Protein AF-A0A968I5J7-F1 (afdb_monomer)

Secondary structure (DSSP, 8-state):
-EEEEETT--HHHHHHHHHHTS-HHHHHHHHHSEEEEEEPPSS-SHHHHHHHHHHT--HHHH---SSEEEETTTTEEEETTTTEETTT-SB-S--GGG--S--SHHHHHHTT-EEEEEEEGGGTT-HHHHHHTTTSEEEEESSGGGHHHHHHHHHHS-SSEEEEEEE-HHHHHHHHH-TTSHHHHHHHHHHHHHHHHHHTTS----------------PPPP-----S----EEEEE--SSPPEEETTEEEE---TTTHHHHHHHHHTTEEEEEHHHHHHTTTT-SSPP-HHHHHHH-SEEEEE-TTEEEEE-TTSSPPPPPPSS---S--HHHHEEEEEE---

Foldseek 3Di:
DEAEAEPPFFPVLVVVLVVVVLFPLVVVLQVFWDKDKAFAAALLECQQRVCCVFQVDFCLALLRHAQWWDAPVVNAIAGDLQRAGPVVRHHDPDDVVSLRGQTCQVVCVVVVEAEEEEEAPVSPPRPVVCRSQPNYHYFHDDFLQCVLVSPPVQLPDDDHYYYYYYHHVLVVQCQAANSPDVSSSVRVSSNSVSVNVNVVPPPQDDDDDDPPDDDDDDDDDDDDPDDQQQQPAEDEDQDPGDWGHFQQKTADADDPVCLVVVQVVLVVFADKDFLVVCQVVCSSHDHRYDPSSSVRRHTMIHGGPDNYTYFYCNVVDDGDDGGSGDGRHDDPRSTIHMDIGHDD

Radius of gyration: 20.93 Å; Cα contacts (8 Å, |Δi|>4): 642; chains: 1; bounding box: 60×48×56 Å

Nearest PDB structures (foldseek):
  3t02-assembly1_A  TM=6.822E-01  e=5.053E-13  Sinorhizobium meliloti 1021
  3t01-assembly1_A  TM=6.851E-01  e=6.475E-13  Sinorhizobium meliloti 1021
  1ei6-assembly1_D  TM=6.828E-01  e=9.305E-12  Pseudomonas fluorescens
  1ei6-assembly2_B  TM=6.629E-01  e=8.746E-12  Pseudomonas fluorescens
  1ei6-assembly2_C  TM=6.616E-01  e=7.262E-12  Pseudomonas fluorescens

Sequence (344 aa):
MVLFIVDGLGQWQLEKHIADGDVPNLKALMEGAHHQVITSVFPSTTMAAVTAMHTATPPAKSGWLGYTLWLPEVGATVEMIGQINQTTHKPLEDRGFLASVPGMYTRLEKLGVQVSSVQPSGYRGSWLNDWYWQGAVQYGYITANILPSATARPLELDGRKLVVLYWADYDSVCHRHGPSSSAASDEISALDHALGRFMARAPEGRQDGSRGNGRSRTDRPESGRGGVSRARRVVALEVAERPGGDRVCRTLRVAPDAVDAVEEHVRRYGDVMRSSEAWEAGLFGGAPGQVLFRERVGDLIVMPRDGRQLCWTFTGKQPSRPHLGSHGALSHEEMRVPLLAARL

pLDDT: mean 84.85, std 17.81, range [24.08, 97.94]

Structure (mmCIF, N/CA/C/O backbone):
data_AF-A0A968I5J7-F1
#
_entry.id   AF-A0A968I5J7-F1
#
loop_
_atom_site.group_PDB
_atom_site.id
_atom_site.type_symbol
_atom_site.label_atom_id
_atom_site.label_alt_id
_atom_site.label_comp_id
_atom_site.label_asym_id
_atom_site.label_entity_id
_atom_site.label_seq_id
_atom_site.pdbx_PDB_ins_code
_atom_site.Cartn_x
_atom_site.Cartn_y
_atom_site.Cartn_z
_atom_site.occupancy
_atom_site.B_iso_or_equiv
_atom_site.auth_seq_id
_atom_site.auth_comp_id
_atom_site.auth_asym_id
_atom_site.auth_atom_id
_atom_site.pdbx_PDB_model_num
ATOM 1 N N . MET A 1 1 ? -15.046 10.347 13.870 1.00 89.44 1 MET A N 1
ATOM 2 C CA . MET A 1 1 ? -14.940 9.093 13.090 1.00 89.44 1 MET A CA 1
ATOM 3 C C . MET A 1 1 ? -13.593 8.461 13.380 1.00 89.44 1 MET A C 1
ATOM 5 O O . MET A 1 1 ? -12.631 9.209 13.518 1.00 89.44 1 MET A O 1
ATOM 9 N N . VAL A 1 2 ? -13.529 7.133 13.484 1.00 92.00 2 VAL A N 1
ATOM 10 C CA . VAL A 1 2 ? -12.266 6.385 13.552 1.00 92.00 2 VAL A CA 1
ATOM 11 C C . VAL A 1 2 ? -12.140 5.570 12.272 1.00 92.00 2 VAL A C 1
ATOM 13 O O . VAL A 1 2 ? -13.063 4.836 11.935 1.00 92.00 2 VAL A O 1
ATOM 16 N N . LEU A 1 3 ? -11.034 5.734 11.553 1.00 94.44 3 LEU A N 1
ATOM 17 C CA . LEU A 1 3 ? -10.657 4.898 10.420 1.00 94.44 3 LEU A CA 1
ATOM 18 C C . LEU A 1 3 ? -9.530 3.980 10.884 1.00 94.44 3 LEU A C 1
ATOM 20 O O . LEU A 1 3 ? -8.453 4.469 11.212 1.00 94.44 3 LEU A O 1
ATOM 24 N N . PHE A 1 4 ? -9.783 2.677 10.931 1.00 94.19 4 PHE A N 1
ATOM 25 C CA . PHE A 1 4 ? -8.790 1.683 11.323 1.00 94.19 4 PHE A CA 1
ATOM 26 C C . PHE A 1 4 ? -8.323 0.922 10.081 1.00 94.19 4 PHE A C 1
ATOM 28 O O . PHE A 1 4 ? -9.109 0.239 9.432 1.00 94.19 4 PHE A O 1
ATOM 35 N N . ILE A 1 5 ? -7.046 1.076 9.750 1.00 95.56 5 ILE A N 1
ATOM 36 C CA . ILE A 1 5 ? -6.358 0.417 8.649 1.00 95.56 5 ILE A CA 1
ATOM 37 C C . ILE A 1 5 ? -5.477 -0.688 9.234 1.00 95.56 5 ILE A C 1
ATOM 39 O O . ILE A 1 5 ? -4.652 -0.418 10.106 1.00 95.56 5 ILE A O 1
ATOM 43 N N . VAL A 1 6 ? -5.636 -1.913 8.740 1.00 96.56 6 VAL A N 1
ATOM 44 C CA . VAL A 1 6 ? -4.746 -3.042 9.039 1.00 96.56 6 VAL A CA 1
ATOM 45 C C . VAL A 1 6 ? -3.998 -3.373 7.759 1.00 96.56 6 VAL A C 1
ATOM 47 O O . VAL A 1 6 ? -4.612 -3.812 6.787 1.00 96.56 6 VAL A O 1
ATOM 50 N N . ASP A 1 7 ? -2.697 -3.101 7.733 1.00 95.31 7 ASP A N 1
ATOM 51 C CA . ASP A 1 7 ? -1.898 -3.325 6.534 1.00 95.31 7 ASP A CA 1
ATOM 52 C C . ASP A 1 7 ? -1.774 -4.822 6.232 1.00 95.31 7 ASP A C 1
ATOM 54 O O . ASP A 1 7 ? -1.666 -5.645 7.145 1.00 95.31 7 ASP A O 1
ATOM 58 N N . GLY A 1 8 ? -1.822 -5.173 4.948 1.00 92.50 8 GLY A N 1
ATOM 59 C CA . GLY A 1 8 ? -1.719 -6.552 4.467 1.00 92.50 8 GLY A CA 1
ATOM 60 C C . GLY A 1 8 ? -2.898 -7.475 4.814 1.00 92.50 8 GLY A C 1
ATOM 61 O O . GLY A 1 8 ? -2.798 -8.680 4.572 1.00 92.50 8 GLY A O 1
ATOM 62 N N . LEU A 1 9 ? -4.007 -6.964 5.376 1.00 95.38 9 LEU A N 1
ATOM 63 C CA . LEU A 1 9 ? -5.201 -7.763 5.692 1.00 95.38 9 LEU A CA 1
ATOM 64 C C . LEU A 1 9 ? -6.204 -7.783 4.526 1.00 95.38 9 LEU A C 1
ATOM 66 O O . LEU A 1 9 ? -7.040 -6.893 4.384 1.00 95.38 9 LEU A O 1
ATOM 70 N N . GLY A 1 10 ? -6.147 -8.833 3.710 1.00 94.81 10 GLY A N 1
ATOM 71 C CA . GLY A 1 10 ? -7.109 -9.116 2.645 1.00 94.81 10 GLY A CA 1
ATOM 72 C C . GLY A 1 10 ? -8.368 -9.850 3.120 1.00 94.81 10 GLY A C 1
ATOM 73 O O . GLY A 1 10 ? -8.440 -10.396 4.224 1.00 94.81 10 GLY A O 1
ATOM 74 N N . GLN A 1 11 ? -9.377 -9.908 2.245 1.00 95.31 11 GLN A N 1
ATOM 75 C CA . GLN A 1 11 ? -10.690 -10.492 2.549 1.00 95.31 11 GLN A CA 1
ATOM 76 C C . GLN A 1 11 ? -10.580 -11.970 2.931 1.00 95.31 11 GLN A C 1
ATOM 78 O O . GLN A 1 11 ? -11.172 -12.415 3.911 1.00 95.31 11 GLN A O 1
ATOM 83 N N . TRP A 1 12 ? -9.794 -12.728 2.167 1.00 93.12 12 TRP A N 1
ATOM 84 C CA . TRP A 1 12 ? -9.591 -14.152 2.416 1.00 93.12 12 TRP A CA 1
ATOM 85 C C . TRP A 1 12 ? -8.888 -14.413 3.761 1.00 93.12 12 TRP A C 1
ATOM 87 O O . TRP A 1 12 ? -9.256 -15.349 4.471 1.00 93.12 12 TRP A O 1
ATOM 97 N N . GLN A 1 13 ? -7.909 -13.578 4.140 1.00 94.62 13 GLN A N 1
ATOM 98 C CA . GLN A 1 13 ? -7.238 -13.679 5.444 1.00 94.62 13 GLN A CA 1
ATOM 99 C C . GLN A 1 13 ? -8.236 -13.455 6.579 1.00 94.62 13 GLN A C 1
ATOM 101 O O . GLN A 1 13 ? -8.269 -14.241 7.524 1.00 94.62 13 GLN A O 1
ATOM 106 N N . LEU A 1 14 ? -9.082 -12.428 6.464 1.00 94.94 14 LEU A N 1
ATOM 107 C CA . LEU A 1 14 ? -10.115 -12.149 7.456 1.00 94.94 14 LEU A CA 1
ATOM 108 C C . LEU A 1 14 ? -11.090 -13.326 7.608 1.00 94.94 14 LEU A C 1
ATOM 110 O O . LEU A 1 14 ? -11.336 -13.780 8.723 1.00 94.94 14 LEU A O 1
ATOM 114 N N . GLU A 1 15 ? -11.613 -13.857 6.501 1.00 94.81 15 GLU A N 1
ATOM 115 C CA . GLU A 1 15 ? -12.523 -15.012 6.518 1.00 94.81 15 GLU A CA 1
ATOM 116 C C . GLU A 1 15 ? -11.886 -16.239 7.175 1.00 94.81 15 GLU A C 1
ATOM 118 O O . GLU A 1 15 ? -12.530 -16.921 7.977 1.00 94.81 15 GLU A O 1
ATOM 123 N N . LYS A 1 16 ? -10.606 -16.494 6.880 1.00 94.88 16 LYS A N 1
ATOM 124 C CA . LYS A 1 16 ? -9.834 -17.562 7.513 1.00 94.88 16 LYS A CA 1
ATOM 125 C C . LYS A 1 16 ? -9.713 -17.351 9.025 1.00 94.88 16 LYS A C 1
ATOM 127 O O . LYS A 1 16 ? -10.044 -18.261 9.777 1.00 94.88 16 LYS A O 1
ATOM 132 N N . HIS A 1 17 ? -9.289 -16.172 9.471 1.00 97.12 17 HIS A N 1
ATOM 133 C CA . HIS A 1 17 ? -9.122 -15.878 10.898 1.00 97.12 17 HIS A CA 1
ATOM 134 C C . HIS A 1 17 ? -10.450 -15.947 11.669 1.00 97.12 17 HIS A C 1
ATOM 136 O O . HIS A 1 17 ? -10.485 -16.407 12.809 1.00 97.12 17 HIS A O 1
ATOM 142 N N . ILE A 1 18 ? -11.569 -15.566 11.043 1.00 96.31 18 ILE A N 1
ATOM 143 C CA . ILE A 1 18 ? -12.910 -15.745 11.622 1.00 96.31 18 ILE A CA 1
ATOM 144 C C . ILE A 1 18 ? -13.251 -17.230 11.774 1.00 96.31 18 ILE A C 1
ATOM 146 O O . ILE A 1 18 ? -13.803 -17.626 12.802 1.00 96.31 18 ILE A O 1
ATOM 150 N N . ALA A 1 19 ? -12.958 -18.044 10.756 1.00 96.62 19 ALA A N 1
ATOM 151 C CA . ALA A 1 19 ? -13.235 -19.478 10.774 1.00 96.62 19 ALA A CA 1
ATOM 152 C C . ALA A 1 19 ? -12.392 -20.223 11.820 1.00 96.62 19 ALA A C 1
ATOM 154 O O . ALA A 1 19 ? -12.904 -21.132 12.472 1.00 96.62 19 ALA A O 1
ATOM 155 N N . ASP A 1 20 ? -11.139 -19.808 12.003 1.00 97.12 20 ASP A N 1
ATOM 156 C CA . ASP A 1 20 ? -10.215 -20.396 12.977 1.00 97.12 20 ASP A CA 1
ATOM 157 C C . ASP A 1 20 ? -10.475 -19.914 14.417 1.00 97.12 20 ASP A C 1
ATOM 159 O O . ASP A 1 20 ? -10.023 -20.543 15.371 1.00 97.12 20 ASP A O 1
ATOM 163 N N . GLY A 1 21 ? -11.252 -18.839 14.588 1.00 97.19 21 GLY A N 1
ATOM 164 C CA . GLY A 1 21 ? -11.579 -18.272 15.898 1.00 97.19 21 GLY A CA 1
ATOM 165 C C . GLY A 1 21 ? -10.535 -17.295 16.446 1.00 97.19 21 GLY A C 1
ATOM 166 O O . GLY A 1 21 ? -10.614 -16.944 17.620 1.00 97.19 21 GLY A O 1
ATOM 167 N N . ASP A 1 22 ? -9.609 -16.823 15.606 1.00 97.94 22 ASP A N 1
ATOM 168 C CA . ASP A 1 22 ? -8.529 -15.895 15.980 1.00 97.94 22 ASP A CA 1
ATOM 169 C C . ASP A 1 22 ? -9.059 -14.489 16.334 1.00 97.94 22 ASP A C 1
ATOM 171 O O . ASP A 1 22 ? -8.440 -13.752 17.099 1.00 97.94 22 ASP A O 1
ATOM 175 N N . VAL A 1 23 ? -10.213 -14.093 15.774 1.00 97.50 23 VAL A N 1
ATOM 176 C CA . VAL A 1 23 ? -10.727 -12.708 15.842 1.00 97.50 23 VAL A CA 1
ATOM 177 C C . VAL A 1 23 ? -12.171 -12.594 16.371 1.00 97.50 23 VAL A C 1
ATOM 179 O O . VAL A 1 23 ? -13.077 -12.142 15.659 1.00 97.50 23 VAL A O 1
ATOM 182 N N . PRO A 1 24 ? -12.458 -13.033 17.613 1.00 96.94 24 PRO A N 1
ATOM 183 C CA . PRO A 1 24 ? -13.815 -13.021 18.161 1.00 96.94 24 PRO A CA 1
ATOM 184 C C . PRO A 1 24 ? -14.423 -11.614 18.285 1.00 96.94 24 PRO A C 1
ATOM 186 O O . PRO A 1 24 ? -15.628 -11.468 18.068 1.00 96.94 24 PRO A O 1
ATOM 189 N N . ASN A 1 25 ? -13.635 -10.578 18.600 1.00 94.69 25 ASN A N 1
ATOM 190 C CA . ASN A 1 25 ? -14.157 -9.214 18.743 1.00 94.69 25 ASN A CA 1
ATOM 191 C C . ASN A 1 25 ? -14.526 -8.611 17.382 1.00 94.69 25 ASN A C 1
ATOM 193 O O . ASN A 1 25 ? -15.573 -7.980 17.246 1.00 94.69 25 ASN A O 1
ATOM 197 N N . LEU A 1 26 ? -13.703 -8.840 16.360 1.00 93.19 26 LEU A N 1
ATOM 198 C CA . LEU A 1 26 ? -13.961 -8.410 14.992 1.00 93.19 26 LEU A CA 1
ATOM 199 C C . LEU A 1 26 ? -15.160 -9.152 14.399 1.00 93.19 26 LEU A C 1
ATOM 201 O O . LEU A 1 26 ? -16.007 -8.530 13.763 1.00 93.19 26 LEU A O 1
ATOM 205 N N . LYS A 1 27 ? -15.285 -10.458 14.668 1.00 94.56 27 LYS A N 1
ATOM 206 C CA . LYS A 1 27 ? -16.472 -11.236 14.295 1.00 94.56 27 LYS A CA 1
ATOM 207 C C . LYS A 1 27 ? -17.741 -10.639 14.909 1.00 94.56 27 LYS A C 1
ATOM 209 O O . LYS A 1 27 ? -18.705 -10.415 14.185 1.00 94.56 27 LYS A O 1
ATOM 214 N N . ALA A 1 28 ? -17.730 -10.343 16.210 1.00 91.56 28 ALA A N 1
ATOM 215 C CA . ALA A 1 28 ? -18.868 -9.717 16.883 1.00 91.56 28 ALA A CA 1
ATOM 216 C C . ALA A 1 28 ? -19.188 -8.329 16.298 1.00 91.56 28 ALA A C 1
ATOM 218 O O . ALA A 1 28 ? -20.351 -8.006 16.067 1.00 91.56 28 ALA A O 1
ATOM 219 N N . LEU A 1 29 ? -18.162 -7.528 15.986 1.00 88.19 29 LEU A N 1
ATOM 220 C CA . LEU A 1 29 ? -18.331 -6.234 15.322 1.00 88.19 29 LEU A CA 1
ATOM 221 C C . LEU A 1 29 ? -19.029 -6.389 13.962 1.00 88.19 29 LEU A C 1
ATOM 223 O O . LEU A 1 29 ? -19.943 -5.628 13.650 1.00 88.19 29 LEU A O 1
ATOM 227 N N . MET A 1 30 ? -18.633 -7.388 13.168 1.00 88.69 30 MET A N 1
ATOM 228 C CA . MET A 1 30 ? -19.198 -7.653 11.842 1.00 88.69 30 MET A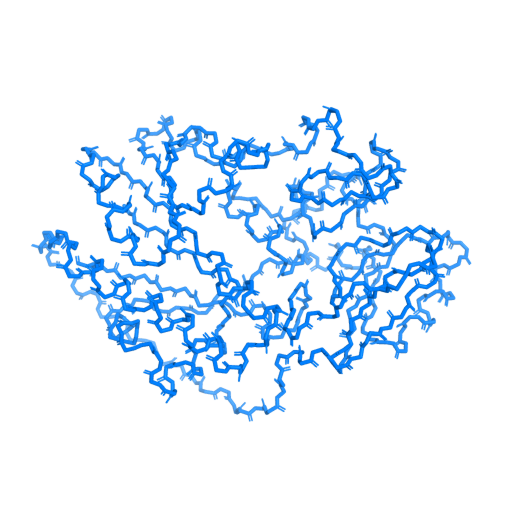 CA 1
ATOM 229 C C . MET A 1 30 ? -20.687 -8.014 11.859 1.00 88.69 30 MET A C 1
ATOM 231 O O . MET A 1 30 ? -21.376 -7.704 10.891 1.00 88.69 30 MET A O 1
ATOM 235 N N . GLU A 1 31 ? -21.206 -8.621 12.929 1.00 87.81 31 GLU A N 1
ATOM 236 C CA . GLU A 1 31 ? -22.629 -8.990 13.030 1.00 87.81 31 GLU A CA 1
ATOM 237 C C . GLU A 1 31 ? -23.561 -7.763 13.036 1.00 87.81 31 GLU A C 1
ATOM 239 O O . GLU A 1 31 ? -24.711 -7.855 12.601 1.00 87.81 31 GLU A O 1
ATOM 244 N N . GLY A 1 32 ? -23.061 -6.607 13.489 1.00 81.88 32 GLY A N 1
ATOM 245 C CA . GLY A 1 32 ? -23.775 -5.325 13.491 1.00 81.88 32 GLY A CA 1
ATOM 246 C C . GLY A 1 32 ? -23.227 -4.280 12.514 1.00 81.88 32 GLY A C 1
ATOM 247 O O . GLY A 1 32 ? -23.780 -3.181 12.431 1.00 81.88 32 GLY A O 1
ATOM 248 N N . ALA A 1 33 ? -22.144 -4.585 11.794 1.00 87.81 33 ALA A N 1
ATOM 249 C CA . ALA A 1 33 ? -21.489 -3.651 10.887 1.00 87.81 33 ALA A CA 1
ATOM 250 C C . ALA A 1 33 ? -22.052 -3.736 9.465 1.00 87.81 33 ALA A C 1
ATOM 252 O O . ALA A 1 33 ? -22.501 -4.778 8.988 1.00 87.81 33 ALA A O 1
ATOM 253 N N . HIS A 1 34 ? -21.929 -2.636 8.733 1.00 91.12 34 HIS A N 1
ATOM 254 C CA . HIS A 1 34 ? -21.965 -2.683 7.284 1.00 91.12 34 HIS A CA 1
ATOM 255 C C . HIS A 1 34 ? -20.632 -3.247 6.775 1.00 91.12 34 HIS A C 1
ATOM 257 O O . HIS A 1 34 ? -19.577 -2.639 6.976 1.00 91.12 34 HIS A O 1
ATOM 263 N N . HIS A 1 35 ? -20.693 -4.406 6.123 1.00 91.31 35 HIS A N 1
ATOM 264 C CA . HIS A 1 35 ? -19.544 -5.112 5.565 1.00 91.31 35 HIS A CA 1
ATOM 265 C C . HIS A 1 35 ? -19.614 -5.119 4.038 1.00 91.31 35 HIS A C 1
ATOM 267 O O . HIS A 1 35 ? -20.614 -5.534 3.450 1.00 91.31 35 HIS A O 1
ATOM 273 N N . GLN A 1 36 ? -18.535 -4.678 3.398 1.00 94.25 36 GLN A N 1
ATOM 274 C CA . GLN A 1 36 ? -18.333 -4.780 1.958 1.00 94.25 36 GLN A CA 1
ATOM 275 C C . GLN A 1 36 ? -16.924 -5.272 1.658 1.00 94.25 36 GLN A C 1
ATOM 277 O O . GLN A 1 36 ? -15.993 -5.008 2.411 1.00 94.25 36 GLN A O 1
ATOM 282 N N . VAL A 1 37 ? -16.769 -5.941 0.520 1.00 95.94 37 VAL A N 1
ATOM 283 C CA . VAL A 1 37 ? -15.450 -6.243 -0.032 1.00 95.94 37 VAL A CA 1
ATOM 284 C C . VAL A 1 37 ? -15.157 -5.214 -1.108 1.00 95.94 37 VAL A C 1
ATOM 286 O O . VAL A 1 37 ? -15.913 -5.104 -2.073 1.00 95.94 37 VAL A O 1
ATOM 289 N N . ILE A 1 38 ? -14.084 -4.454 -0.922 1.00 95.50 38 ILE A N 1
ATOM 290 C CA . ILE A 1 38 ? -13.628 -3.441 -1.871 1.00 95.50 38 ILE A CA 1
ATOM 291 C C . ILE A 1 38 ? -12.418 -3.947 -2.651 1.00 95.50 38 ILE A C 1
ATOM 293 O O . ILE A 1 38 ? -11.752 -4.906 -2.255 1.00 95.50 38 ILE A O 1
ATOM 297 N N . THR A 1 39 ? -12.141 -3.280 -3.765 1.00 95.56 39 THR A N 1
ATOM 298 C CA . THR A 1 39 ? -10.970 -3.548 -4.596 1.00 95.56 39 THR A CA 1
ATOM 299 C C . THR A 1 39 ? -9.872 -2.544 -4.258 1.00 95.56 39 THR A C 1
ATOM 301 O O . THR A 1 39 ? -10.135 -1.341 -4.217 1.00 95.56 39 THR A O 1
ATOM 304 N N . SER A 1 40 ? -8.654 -3.026 -4.013 1.00 95.88 40 SER A N 1
ATOM 305 C CA . SER A 1 40 ? -7.471 -2.177 -3.850 1.00 95.88 40 SER A CA 1
ATOM 306 C C . SER A 1 40 ? -7.154 -1.415 -5.143 1.00 95.88 40 SER A C 1
ATOM 308 O O . SER A 1 40 ? -7.712 -1.675 -6.210 1.00 95.88 40 SER A O 1
ATOM 310 N N . VAL A 1 41 ? -6.233 -0.464 -5.062 1.00 95.44 41 VAL A N 1
ATOM 311 C CA . VAL A 1 41 ? -5.646 0.148 -6.257 1.00 95.44 41 VAL A CA 1
ATOM 312 C C . VAL A 1 41 ? -4.635 -0.806 -6.897 1.00 95.44 41 VAL A C 1
ATOM 314 O O . VAL A 1 41 ? -4.166 -1.742 -6.250 1.00 95.44 41 VAL A O 1
ATOM 317 N N . PHE A 1 42 ? -4.266 -0.557 -8.154 1.00 94.69 42 PHE A N 1
ATOM 318 C CA . PHE A 1 42 ? -3.128 -1.225 -8.780 1.00 94.69 42 PHE A CA 1
ATOM 319 C C . PHE A 1 42 ? -1.949 -0.251 -8.971 1.00 94.69 42 PHE A C 1
ATOM 321 O O . PHE A 1 42 ? -2.162 0.866 -9.457 1.00 94.69 42 PHE A O 1
ATOM 328 N N . PRO A 1 43 ? -0.705 -0.662 -8.654 1.00 94.31 43 PRO A N 1
ATOM 329 C CA . PRO A 1 43 ? -0.325 -1.929 -8.011 1.00 94.31 43 PRO A CA 1
ATOM 330 C C . PRO A 1 43 ? -0.870 -2.051 -6.582 1.00 94.31 43 PRO A C 1
ATOM 332 O O . PRO A 1 43 ? -1.000 -1.042 -5.895 1.00 94.31 43 PRO A O 1
ATOM 335 N N . SER A 1 44 ? -1.184 -3.265 -6.120 1.00 94.50 44 SER A N 1
ATOM 336 C CA . SER A 1 44 ? -1.775 -3.515 -4.788 1.00 94.50 44 SER A CA 1
ATOM 337 C C . SER A 1 44 ? -0.733 -3.459 -3.666 1.00 94.50 44 SER A C 1
ATOM 339 O O . SER A 1 44 ? -0.727 -4.261 -2.738 1.00 94.50 44 SER A O 1
ATOM 341 N N . THR A 1 45 ? 0.208 -2.528 -3.774 1.00 93.12 45 THR A N 1
ATOM 342 C CA . THR A 1 45 ? 1.353 -2.367 -2.876 1.00 93.12 45 THR A CA 1
ATOM 343 C C . THR A 1 45 ? 0.984 -1.420 -1.742 1.00 93.12 45 THR A C 1
ATOM 345 O O . THR A 1 45 ? 0.150 -0.527 -1.926 1.00 93.12 45 THR A O 1
ATOM 348 N N . THR A 1 46 ? 1.641 -1.548 -0.585 1.00 92.06 46 THR A N 1
ATOM 349 C CA . THR A 1 46 ? 1.441 -0.616 0.537 1.00 92.06 46 THR A CA 1
ATOM 350 C C . THR A 1 46 ? 1.666 0.819 0.080 1.00 92.06 46 THR A C 1
ATOM 352 O O . THR A 1 46 ? 0.847 1.689 0.351 1.00 92.06 46 THR A O 1
ATOM 355 N N . MET A 1 47 ? 2.723 1.069 -0.700 1.00 93.69 47 MET A N 1
ATOM 356 C CA . MET A 1 47 ? 3.041 2.415 -1.177 1.00 93.69 47 MET A CA 1
ATOM 357 C C . MET A 1 47 ? 1.919 3.027 -2.013 1.00 93.69 47 MET A C 1
ATOM 359 O O . MET A 1 47 ? 1.516 4.158 -1.739 1.00 93.69 47 MET A O 1
ATOM 363 N N . ALA A 1 48 ? 1.386 2.290 -2.988 1.00 94.50 48 ALA A N 1
ATOM 364 C CA . ALA A 1 48 ? 0.322 2.793 -3.849 1.00 94.50 48 ALA A CA 1
ATOM 365 C C . ALA A 1 48 ? -1.005 2.954 -3.091 1.00 94.50 48 ALA A C 1
ATOM 367 O O . ALA A 1 48 ? -1.623 4.020 -3.155 1.00 94.50 48 ALA A O 1
ATOM 368 N N . ALA A 1 49 ? -1.425 1.937 -2.333 1.00 95.44 49 ALA A N 1
ATOM 369 C CA . ALA A 1 49 ? -2.690 1.954 -1.602 1.00 95.44 49 ALA A CA 1
ATOM 370 C C . ALA A 1 49 ? -2.699 2.985 -0.465 1.00 95.44 49 ALA A C 1
ATOM 372 O O . ALA A 1 49 ? -3.632 3.782 -0.365 1.00 95.44 49 ALA A O 1
ATOM 373 N N . VAL A 1 50 ? -1.648 3.035 0.359 1.00 94.31 50 VAL A N 1
ATOM 374 C CA . VAL A 1 50 ? -1.549 3.981 1.481 1.00 94.31 50 VAL A CA 1
ATOM 375 C C . VAL A 1 50 ? -1.397 5.417 0.977 1.00 94.31 50 VAL A C 1
ATOM 377 O O . VAL A 1 50 ? -2.081 6.307 1.483 1.00 94.31 50 VAL A O 1
ATOM 380 N N . THR A 1 51 ? -0.626 5.658 -0.094 1.00 95.31 51 THR A N 1
ATOM 381 C CA . THR A 1 51 ? -0.606 6.989 -0.732 1.00 95.31 51 THR A CA 1
ATOM 382 C C . THR A 1 51 ? -1.994 7.375 -1.242 1.00 95.31 51 THR A C 1
ATOM 384 O O . THR A 1 51 ? -2.443 8.498 -0.998 1.00 95.31 51 THR A O 1
ATOM 387 N N . ALA A 1 52 ? -2.704 6.470 -1.924 1.00 94.81 52 ALA A N 1
ATOM 388 C CA . ALA A 1 52 ? -4.051 6.749 -2.418 1.00 94.81 52 ALA A CA 1
ATOM 389 C C . ALA A 1 52 ? -5.019 7.082 -1.270 1.00 94.81 52 ALA A C 1
ATOM 391 O O . ALA A 1 52 ? -5.804 8.027 -1.382 1.00 94.81 52 ALA A O 1
ATOM 392 N N . MET A 1 53 ? -4.900 6.386 -0.135 1.00 93.75 53 MET A N 1
ATOM 393 C CA . MET A 1 53 ? -5.673 6.662 1.077 1.00 93.75 53 MET A CA 1
ATOM 394 C C . MET A 1 53 ? -5.336 8.001 1.735 1.00 93.75 53 MET A C 1
ATOM 396 O O . MET A 1 53 ? -6.248 8.634 2.253 1.00 93.75 53 MET A O 1
ATOM 400 N N . HIS A 1 54 ? -4.081 8.460 1.724 1.00 94.88 54 HIS A N 1
ATOM 401 C CA . HIS A 1 54 ? -3.695 9.755 2.313 1.00 94.88 54 HIS A CA 1
ATOM 402 C C . HIS A 1 54 ? -3.953 10.953 1.390 1.00 94.88 54 HIS A C 1
ATOM 404 O O . HIS A 1 54 ? -4.087 12.087 1.856 1.00 94.88 54 HIS A O 1
ATOM 410 N N . THR A 1 55 ? -4.066 10.724 0.082 1.00 93.44 55 THR A N 1
ATOM 411 C CA . THR A 1 55 ? -4.178 11.791 -0.931 1.00 93.44 55 THR A CA 1
ATOM 412 C C . THR A 1 55 ? -5.534 11.823 -1.645 1.00 93.44 55 THR A C 1
ATOM 414 O O . THR A 1 55 ? -5.797 12.750 -2.414 1.00 93.44 55 THR A O 1
ATOM 417 N N . ALA A 1 56 ? -6.404 10.828 -1.416 1.00 93.06 56 ALA A N 1
ATOM 418 C CA . ALA A 1 56 ? -7.657 10.607 -2.157 1.00 93.06 56 ALA A CA 1
ATOM 419 C C . ALA A 1 56 ? -7.452 10.678 -3.679 1.00 93.06 56 ALA A C 1
ATOM 421 O O . ALA A 1 56 ? -8.265 11.239 -4.417 1.00 93.06 56 ALA A O 1
ATOM 422 N N . THR A 1 57 ? -6.318 10.161 -4.144 1.00 92.06 57 THR A N 1
ATOM 423 C CA . THR A 1 57 ? -5.868 10.296 -5.525 1.00 92.06 57 THR A CA 1
ATOM 424 C C . THR A 1 57 ? -5.372 8.942 -6.029 1.00 92.06 57 THR A C 1
ATOM 426 O O . THR A 1 57 ? -4.639 8.271 -5.305 1.00 92.06 57 THR A O 1
ATOM 429 N N . PRO A 1 58 ? -5.752 8.510 -7.246 1.00 92.62 58 PRO A N 1
ATOM 430 C CA . PRO A 1 58 ? -5.310 7.222 -7.765 1.00 92.62 58 PRO A CA 1
ATOM 431 C C . PRO A 1 58 ? -3.796 7.195 -8.050 1.00 92.62 58 PRO A C 1
ATOM 433 O O . PRO A 1 58 ? -3.206 8.255 -8.309 1.00 92.62 58 PRO A O 1
ATOM 436 N N . PRO A 1 59 ? -3.176 5.997 -8.076 1.00 92.69 59 PRO A N 1
ATOM 437 C CA . PRO A 1 59 ? -1.750 5.824 -8.361 1.00 92.69 59 PRO A CA 1
ATOM 438 C C . PRO A 1 59 ? -1.277 6.522 -9.639 1.00 92.69 59 PRO A C 1
ATOM 440 O O . PRO A 1 59 ? -0.199 7.115 -9.647 1.00 92.69 59 PRO A O 1
ATOM 443 N N . ALA A 1 60 ? -2.108 6.557 -10.688 1.00 90.00 60 ALA A N 1
ATOM 444 C CA . ALA A 1 60 ? -1.802 7.270 -11.928 1.00 90.00 60 ALA A CA 1
ATOM 445 C C . ALA A 1 60 ? -1.421 8.739 -11.729 1.00 90.00 60 ALA A C 1
ATOM 447 O O . ALA A 1 60 ? -0.637 9.284 -12.500 1.00 90.00 60 ALA A O 1
ATOM 448 N N . LYS A 1 61 ? -2.025 9.397 -10.735 1.00 89.12 61 LYS A N 1
ATOM 449 C CA . LYS A 1 61 ? -1.873 10.831 -10.494 1.00 89.12 61 LYS A CA 1
ATOM 450 C C . LYS A 1 61 ? -0.889 11.128 -9.366 1.00 89.12 61 LYS A C 1
ATOM 452 O O . LYS A 1 61 ? -0.229 12.159 -9.429 1.00 89.12 61 LYS A O 1
ATOM 457 N N . SER A 1 62 ? -0.768 10.258 -8.361 1.00 90.25 62 SER A N 1
ATOM 458 C CA . SER A 1 62 ? 0.259 10.414 -7.322 1.00 90.25 62 SER A CA 1
ATOM 459 C C . SER A 1 62 ? 1.653 10.023 -7.828 1.00 90.25 62 SER A C 1
ATOM 461 O O . SER A 1 62 ? 2.651 10.614 -7.419 1.00 90.25 62 SER A O 1
ATOM 463 N N . GLY A 1 63 ? 1.743 9.039 -8.727 1.00 90.44 63 GLY A N 1
ATOM 464 C CA . GLY A 1 63 ? 3.015 8.498 -9.206 1.00 90.44 63 GLY A CA 1
ATOM 465 C C . GLY A 1 63 ? 3.742 7.615 -8.191 1.00 90.44 63 GLY A C 1
ATOM 466 O O . GLY A 1 63 ? 4.914 7.299 -8.402 1.00 90.44 63 GLY A O 1
ATOM 467 N N . TRP A 1 64 ? 3.070 7.228 -7.103 1.00 92.06 64 TRP A N 1
ATOM 468 C CA . TRP A 1 64 ? 3.559 6.275 -6.107 1.00 92.06 64 TRP A CA 1
ATOM 469 C C . TRP A 1 64 ? 2.997 4.896 -6.436 1.00 92.06 64 TRP A C 1
ATOM 471 O O . TRP A 1 64 ? 1.828 4.621 -6.184 1.00 92.06 64 TRP A O 1
ATOM 481 N N . LEU A 1 65 ? 3.821 4.055 -7.063 1.00 92.00 65 LEU A N 1
ATOM 482 C CA . LEU A 1 65 ? 3.364 2.812 -7.692 1.00 92.00 65 LEU A CA 1
ATOM 483 C C . LEU A 1 65 ? 3.908 1.539 -7.024 1.00 92.00 65 LEU A C 1
ATOM 485 O O . LEU A 1 65 ? 3.390 0.459 -7.277 1.00 92.00 65 LEU A O 1
ATOM 489 N N . GLY A 1 66 ? 4.927 1.621 -6.167 1.00 92.44 66 GLY A N 1
ATOM 490 C CA . GLY A 1 66 ? 5.518 0.430 -5.553 1.00 92.44 66 GLY A CA 1
ATOM 491 C C . GLY A 1 66 ? 6.635 0.736 -4.568 1.00 92.44 66 GLY A C 1
ATOM 492 O O . GLY A 1 66 ? 7.021 1.894 -4.398 1.00 92.44 66 GLY A O 1
ATOM 493 N N . TYR A 1 67 ? 7.147 -0.316 -3.927 1.00 93.00 67 TYR A N 1
ATOM 494 C CA . TYR A 1 67 ? 8.222 -0.214 -2.937 1.00 93.00 67 TYR A CA 1
ATOM 495 C C . TYR A 1 67 ? 9.514 0.372 -3.514 1.00 93.00 67 TYR A C 1
ATOM 497 O O . TYR A 1 67 ? 10.126 1.242 -2.896 1.00 93.00 67 TYR A O 1
ATOM 505 N N . THR A 1 68 ? 9.923 -0.064 -4.708 1.00 94.56 68 THR A N 1
ATOM 506 C CA . THR A 1 68 ? 10.992 0.596 -5.464 1.00 94.56 68 THR A CA 1
ATOM 507 C C . THR A 1 68 ? 10.438 1.229 -6.726 1.00 94.56 68 THR A C 1
ATOM 509 O O . THR A 1 68 ? 9.619 0.630 -7.410 1.00 94.56 68 THR A O 1
ATOM 512 N N . LEU A 1 69 ? 10.896 2.421 -7.090 1.00 94.00 69 LEU A N 1
ATOM 513 C CA . LEU A 1 69 ? 10.520 3.073 -8.342 1.00 94.00 69 LEU A CA 1
ATOM 514 C C . LEU A 1 69 ? 11.742 3.688 -8.973 1.00 94.00 69 LEU A C 1
ATOM 516 O O . LEU A 1 69 ? 12.585 4.248 -8.282 1.00 94.00 69 LEU A O 1
ATOM 520 N N . TRP A 1 70 ? 11.825 3.621 -10.290 1.00 93.56 70 TRP A N 1
ATOM 521 C CA . TRP A 1 70 ? 12.770 4.479 -10.974 1.00 93.56 70 TRP A CA 1
ATOM 522 C C . TRP A 1 70 ? 12.205 5.878 -11.102 1.00 93.56 70 TRP A C 1
ATOM 524 O O . TRP A 1 70 ? 11.062 6.066 -11.522 1.00 93.56 70 TRP A O 1
ATOM 534 N N . LEU A 1 71 ? 13.047 6.838 -10.745 1.00 93.44 71 LEU A N 1
ATOM 535 C CA . LEU A 1 71 ? 12.744 8.254 -10.770 1.00 93.44 71 LEU A CA 1
ATOM 536 C C . LEU A 1 71 ? 13.650 8.907 -11.819 1.00 93.44 71 LEU A C 1
ATOM 538 O O . LEU A 1 71 ? 14.860 8.997 -11.582 1.00 93.44 71 LEU A O 1
ATOM 542 N N . PRO A 1 72 ? 13.108 9.338 -12.976 1.00 90.75 72 PRO A N 1
ATOM 543 C CA . PRO A 1 72 ? 13.876 10.052 -13.998 1.00 90.75 72 PRO A CA 1
ATOM 544 C C . PRO A 1 72 ? 14.615 11.276 -13.445 1.00 90.75 72 PRO A C 1
ATOM 546 O O . PRO A 1 72 ? 15.734 11.554 -13.857 1.00 90.75 72 PRO A O 1
ATOM 549 N N . GLU A 1 73 ? 14.033 11.947 -12.450 1.00 91.81 73 GLU A N 1
ATOM 550 C CA . GLU A 1 73 ? 14.601 13.111 -11.763 1.00 91.81 73 GLU A CA 1
ATOM 551 C C . GLU A 1 73 ? 15.905 12.787 -11.021 1.00 91.81 73 GLU A C 1
ATOM 553 O O . GLU A 1 73 ? 16.743 13.659 -10.814 1.00 91.81 73 GLU A O 1
ATOM 558 N N . VAL A 1 74 ? 16.074 11.526 -10.618 1.00 94.00 74 VAL A N 1
ATOM 559 C CA . VAL A 1 74 ? 17.258 11.025 -9.907 1.00 94.00 74 VAL A CA 1
ATOM 560 C C . VAL A 1 74 ? 18.187 10.257 -10.851 1.00 94.00 74 VAL A C 1
ATOM 562 O O . VAL A 1 74 ? 19.372 10.107 -10.558 1.00 94.00 74 VAL A O 1
ATOM 565 N N . GLY A 1 75 ? 17.660 9.735 -11.963 1.00 92.50 75 GLY A N 1
ATOM 566 C CA . GLY A 1 75 ? 18.380 8.814 -12.841 1.00 92.50 75 GLY A CA 1
ATOM 567 C C . GLY A 1 75 ? 18.712 7.486 -12.153 1.00 92.50 75 GLY A C 1
ATOM 568 O O . GLY A 1 75 ? 19.762 6.903 -12.413 1.00 92.50 75 GLY A O 1
ATOM 569 N N . ALA A 1 76 ? 17.868 7.042 -11.214 1.00 92.69 76 ALA A N 1
ATOM 570 C CA . ALA A 1 76 ? 18.074 5.799 -10.478 1.00 92.69 76 ALA A CA 1
ATOM 571 C C . ALA A 1 76 ? 16.760 5.204 -9.960 1.00 92.69 76 ALA A C 1
ATOM 573 O O . ALA A 1 76 ? 15.758 5.897 -9.758 1.00 92.69 76 ALA A O 1
ATOM 574 N N . THR A 1 77 ? 16.805 3.909 -9.649 1.00 93.81 77 THR A N 1
ATOM 575 C CA . THR A 1 77 ? 15.787 3.258 -8.823 1.00 93.81 77 THR A CA 1
ATOM 576 C C . THR A 1 77 ? 15.943 3.691 -7.367 1.00 93.81 77 THR A C 1
ATOM 578 O O . THR A 1 77 ? 17.046 3.746 -6.824 1.00 93.81 77 THR A O 1
ATOM 581 N N . VAL A 1 78 ? 14.832 4.010 -6.719 1.00 95.06 78 VAL A N 1
ATOM 582 C CA . VAL A 1 78 ? 14.747 4.531 -5.356 1.00 95.06 78 VAL A CA 1
ATOM 583 C C . VAL A 1 78 ? 13.787 3.656 -4.564 1.00 95.06 78 VAL A C 1
ATOM 585 O O . VAL A 1 78 ? 12.747 3.246 -5.067 1.00 95.06 78 VAL A O 1
ATOM 588 N N . GLU A 1 79 ? 14.161 3.330 -3.334 1.00 94.88 79 GLU A N 1
ATOM 589 C CA . GLU A 1 79 ? 13.278 2.705 -2.352 1.00 94.88 79 GLU A CA 1
ATOM 590 C C . GLU A 1 79 ? 12.424 3.791 -1.706 1.00 94.88 79 GLU A C 1
ATOM 592 O O . GLU A 1 79 ? 12.949 4.787 -1.214 1.00 94.88 79 GLU A O 1
ATOM 597 N N . MET A 1 80 ? 11.110 3.632 -1.776 1.00 95.00 80 MET A N 1
ATOM 598 C CA . MET A 1 80 ? 10.172 4.737 -1.635 1.00 95.00 80 MET A CA 1
ATOM 599 C C . MET A 1 80 ? 9.776 5.041 -0.187 1.00 95.00 80 MET A C 1
ATOM 601 O O . MET A 1 80 ? 9.330 6.157 0.058 1.00 95.00 80 MET A O 1
ATOM 605 N N . ILE A 1 81 ? 9.963 4.137 0.781 1.00 92.12 81 ILE A N 1
ATOM 606 C CA . ILE A 1 81 ? 9.662 4.380 2.205 1.00 92.12 81 ILE A CA 1
ATOM 607 C C . ILE A 1 81 ? 10.724 5.289 2.826 1.00 92.12 81 ILE A C 1
ATOM 609 O O . ILE A 1 81 ? 10.390 6.306 3.437 1.00 92.12 81 ILE A O 1
ATOM 613 N N . GLY A 1 82 ? 12.003 4.948 2.651 1.00 92.50 82 GLY A N 1
ATOM 614 C CA . GLY A 1 82 ? 13.140 5.728 3.144 1.00 92.50 82 GLY A CA 1
ATOM 615 C C . GLY A 1 82 ? 13.683 6.751 2.145 1.00 92.50 82 GLY A C 1
ATOM 616 O O . GLY A 1 82 ? 14.604 7.496 2.483 1.00 92.50 82 GLY A O 1
ATOM 617 N N . GLN A 1 83 ? 13.144 6.778 0.919 1.00 95.12 83 GLN A N 1
ATOM 618 C CA . GLN A 1 83 ? 13.667 7.548 -0.217 1.00 95.12 83 GLN A CA 1
ATOM 619 C C . GLN A 1 83 ? 15.163 7.265 -0.431 1.00 95.12 83 GLN A C 1
ATOM 621 O O . GLN A 1 83 ? 15.970 8.181 -0.576 1.00 95.12 83 GLN A O 1
ATOM 626 N N . ILE A 1 84 ? 15.552 5.987 -0.397 1.00 95.25 84 ILE A N 1
ATOM 627 C CA . ILE A 1 84 ? 16.952 5.565 -0.517 1.00 95.25 84 ILE A CA 1
ATOM 628 C C . ILE A 1 84 ? 17.281 5.274 -1.977 1.00 95.25 84 ILE A C 1
ATOM 630 O O . ILE A 1 84 ? 16.746 4.330 -2.568 1.00 95.25 84 ILE A O 1
ATOM 634 N N . ASN A 1 85 ? 18.219 6.032 -2.545 1.00 94.62 85 ASN A N 1
ATOM 635 C CA . ASN A 1 85 ? 18.767 5.750 -3.866 1.00 94.62 85 ASN A CA 1
ATOM 636 C C . ASN A 1 85 ? 19.433 4.367 -3.856 1.00 94.62 85 ASN A C 1
ATOM 638 O O . ASN A 1 85 ? 20.327 4.081 -3.058 1.00 94.62 85 ASN A O 1
ATOM 642 N N . GLN A 1 86 ? 18.974 3.486 -4.739 1.00 90.56 86 GLN A N 1
ATOM 643 C CA . GLN A 1 86 ? 19.364 2.082 -4.742 1.00 90.56 86 GLN A CA 1
ATOM 644 C C . GLN A 1 86 ? 20.736 1.812 -5.365 1.00 90.56 86 GLN A C 1
ATOM 646 O O . GLN A 1 86 ? 21.208 0.678 -5.258 1.00 90.56 86 GLN A O 1
ATOM 651 N N . THR A 1 87 ? 21.352 2.829 -5.967 1.00 89.12 87 THR A N 1
ATOM 652 C CA . THR A 1 87 ? 22.718 2.815 -6.498 1.00 89.12 87 THR A CA 1
ATOM 653 C C . THR A 1 87 ? 23.704 3.356 -5.464 1.00 89.12 87 THR A C 1
ATOM 655 O O . THR A 1 87 ? 24.720 2.725 -5.191 1.00 89.12 87 THR A O 1
ATOM 658 N N . THR A 1 88 ? 23.405 4.503 -4.845 1.00 91.88 88 THR A N 1
ATOM 659 C CA . THR A 1 88 ? 24.318 5.155 -3.883 1.00 91.88 88 THR A CA 1
ATOM 660 C C . THR A 1 88 ? 24.119 4.699 -2.438 1.00 91.88 88 THR A C 1
ATOM 662 O O . THR A 1 88 ? 24.979 4.950 -1.596 1.00 91.88 88 THR A O 1
ATOM 665 N N . HIS A 1 89 ? 22.992 4.043 -2.142 1.00 91.06 89 HIS A N 1
ATOM 666 C CA . HIS A 1 89 ? 22.559 3.635 -0.802 1.00 91.06 89 HIS A CA 1
ATOM 667 C C . HIS A 1 89 ? 22.414 4.794 0.197 1.00 91.06 89 HIS A C 1
ATOM 669 O O . HIS A 1 89 ? 22.539 4.597 1.405 1.00 91.06 89 HIS A O 1
ATOM 675 N N . LYS A 1 90 ? 22.132 6.002 -0.300 1.00 94.25 90 LYS A N 1
ATOM 676 C CA . LYS A 1 90 ? 21.902 7.200 0.515 1.00 94.25 90 LYS A CA 1
ATOM 677 C C . LYS A 1 90 ? 20.469 7.713 0.347 1.00 94.25 90 LYS A C 1
ATOM 679 O O . LYS A 1 90 ? 19.897 7.535 -0.733 1.00 94.25 90 LYS A O 1
ATOM 684 N N . PRO A 1 91 ? 19.891 8.359 1.376 1.00 94.56 91 PRO A N 1
ATOM 685 C CA . PRO A 1 91 ? 18.650 9.103 1.215 1.00 94.56 91 PRO A CA 1
ATOM 686 C C . PRO A 1 91 ? 18.792 10.188 0.146 1.00 94.56 91 PRO A C 1
ATOM 688 O O . PRO A 1 91 ? 19.863 10.780 0.013 1.00 94.56 91 PRO A O 1
ATOM 691 N N . LEU A 1 92 ? 17.713 10.474 -0.580 1.00 96.19 92 LEU A N 1
ATOM 692 C CA . LEU A 1 92 ? 17.671 11.614 -1.495 1.00 96.19 92 LEU A CA 1
ATOM 693 C C . LEU A 1 92 ? 17.843 12.936 -0.729 1.00 96.19 92 LEU A C 1
ATOM 695 O O . LEU A 1 92 ? 17.305 13.099 0.376 1.00 96.19 92 LEU A O 1
ATOM 699 N N . GLU A 1 93 ? 18.577 13.868 -1.340 1.00 92.25 93 GLU A N 1
ATOM 700 C CA . GLU A 1 93 ? 18.782 15.227 -0.826 1.00 92.25 93 GLU A CA 1
ATOM 701 C C . GLU A 1 93 ? 17.529 16.084 -1.039 1.00 92.25 93 GLU A C 1
ATOM 703 O O . GLU A 1 93 ? 16.964 16.589 -0.071 1.00 92.25 93 GLU A O 1
ATOM 708 N N . ASP A 1 94 ? 17.045 16.167 -2.282 1.00 93.25 94 ASP A N 1
ATOM 709 C CA . ASP A 1 94 ? 15.745 16.752 -2.610 1.00 93.25 94 ASP A CA 1
ATOM 710 C C . ASP A 1 94 ? 14.676 15.660 -2.738 1.00 93.25 94 ASP A C 1
ATOM 712 O O . ASP A 1 94 ? 14.866 14.632 -3.389 1.00 93.25 94 ASP A O 1
ATOM 716 N N . ARG A 1 95 ? 13.539 15.891 -2.084 1.00 93.19 95 ARG A N 1
ATOM 717 C CA . ARG A 1 95 ? 12.371 15.000 -2.053 1.00 93.19 95 ARG A CA 1
ATOM 718 C C . ARG A 1 95 ? 11.085 15.735 -2.411 1.00 93.19 95 ARG A C 1
ATOM 720 O O . ARG A 1 95 ? 10.037 15.104 -2.491 1.00 93.19 95 ARG A O 1
ATOM 727 N N . GLY A 1 96 ? 11.131 17.053 -2.629 1.00 92.06 96 GLY A N 1
ATOM 728 C CA . GLY A 1 96 ? 9.936 17.872 -2.839 1.00 92.06 96 GLY A CA 1
ATOM 729 C C . GLY A 1 96 ? 9.105 17.400 -4.032 1.00 92.06 96 GLY A C 1
ATOM 730 O O . GLY A 1 96 ? 7.880 17.350 -3.952 1.00 92.06 96 GLY A O 1
ATOM 731 N N . PHE A 1 97 ? 9.771 16.942 -5.095 1.00 91.19 97 PHE A N 1
ATOM 732 C CA . PHE A 1 97 ? 9.126 16.419 -6.303 1.00 91.19 97 PHE A CA 1
ATOM 733 C C . PHE A 1 97 ? 8.308 15.130 -6.076 1.00 91.19 97 PHE A C 1
ATOM 735 O O . PHE A 1 97 ? 7.453 14.785 -6.895 1.00 91.19 97 PHE A O 1
ATOM 742 N N . LEU A 1 98 ? 8.544 14.408 -4.973 1.00 92.19 98 LEU A N 1
ATOM 743 C CA . LEU A 1 98 ? 7.769 13.220 -4.608 1.00 92.19 98 LEU A CA 1
ATOM 744 C C . LEU A 1 98 ? 6.393 13.575 -4.028 1.00 92.19 98 LEU A C 1
ATOM 746 O O . LEU A 1 98 ? 5.453 12.792 -4.171 1.00 92.19 98 LEU A O 1
ATOM 750 N N . ALA A 1 99 ? 6.243 14.766 -3.443 1.00 91.06 99 ALA A N 1
ATOM 751 C CA . ALA A 1 99 ? 4.969 15.307 -2.968 1.00 91.06 99 ALA A CA 1
ATOM 752 C C . ALA A 1 99 ? 4.158 15.928 -4.126 1.00 91.06 99 ALA A C 1
ATOM 754 O O . ALA A 1 99 ? 3.687 17.061 -4.053 1.00 91.06 99 ALA A O 1
ATOM 755 N N . SER A 1 100 ? 4.007 15.175 -5.220 1.00 85.75 100 SER A N 1
ATOM 756 C CA . SER A 1 100 ? 3.363 15.601 -6.475 1.00 85.75 100 SER A CA 1
ATOM 757 C C . SER A 1 100 ? 1.872 15.935 -6.327 1.00 85.75 100 SER A C 1
ATOM 759 O O . SER A 1 100 ? 1.287 16.613 -7.175 1.00 85.75 100 SER A O 1
ATOM 761 N N . VAL A 1 101 ? 1.247 15.450 -5.252 1.00 89.31 101 VAL A N 1
ATOM 762 C CA . VAL A 1 101 ? -0.160 15.659 -4.917 1.00 89.31 101 VAL A CA 1
ATOM 763 C C . VAL A 1 101 ? -0.292 16.069 -3.447 1.00 89.31 101 VAL A C 1
ATOM 765 O O . VAL A 1 101 ? 0.475 15.599 -2.601 1.00 89.31 101 VAL A O 1
ATOM 768 N N . PRO A 1 102 ? -1.255 16.944 -3.110 1.00 88.12 102 PRO A N 1
ATOM 769 C CA . PRO A 1 102 ? -1.460 17.361 -1.730 1.00 88.12 102 PRO A CA 1
ATOM 770 C C . PRO A 1 102 ? -2.044 16.221 -0.886 1.00 88.12 102 PRO A C 1
ATOM 772 O O . PRO A 1 102 ? -2.914 15.477 -1.344 1.00 88.12 102 PRO A O 1
ATOM 775 N N . GLY A 1 103 ? -1.618 16.133 0.376 1.00 90.12 103 GLY A N 1
ATOM 776 C CA . GLY A 1 103 ? -2.295 15.310 1.378 1.00 90.12 103 GLY A CA 1
ATOM 777 C C . GLY A 1 103 ? -3.712 15.827 1.651 1.00 90.12 103 GLY A C 1
ATOM 778 O O . GLY A 1 103 ? -3.983 17.030 1.587 1.00 90.12 103 GLY A O 1
ATOM 779 N N . MET A 1 104 ? -4.650 14.931 1.959 1.00 93.38 104 MET A N 1
ATOM 780 C CA . MET A 1 104 ? -6.050 15.328 2.147 1.00 93.38 104 MET A CA 1
ATOM 781 C C . MET A 1 104 ? -6.317 16.020 3.489 1.00 93.38 104 MET A C 1
ATOM 783 O O . MET A 1 104 ? -7.329 16.707 3.636 1.00 93.38 104 MET A O 1
ATOM 787 N N . TYR A 1 105 ? -5.445 15.844 4.483 1.00 94.50 105 TYR A N 1
ATOM 788 C CA . TYR A 1 105 ? -5.739 16.261 5.856 1.00 94.50 105 TYR A CA 1
ATOM 789 C C . TYR A 1 105 ? -5.697 17.772 6.043 1.00 94.50 105 TYR A C 1
ATOM 791 O O . TYR A 1 105 ? -6.574 18.307 6.713 1.00 94.50 105 TYR A O 1
ATOM 799 N N . THR A 1 106 ? -4.824 18.488 5.333 1.00 90.31 106 THR A N 1
ATOM 800 C CA . THR A 1 106 ? -4.855 19.960 5.297 1.00 90.31 106 THR A CA 1
ATOM 801 C C . THR A 1 106 ? -6.189 20.491 4.752 1.00 90.31 106 THR A C 1
ATOM 803 O O . THR A 1 106 ? -6.665 21.553 5.151 1.00 90.31 106 THR A O 1
ATOM 806 N N . ARG A 1 107 ? -6.842 19.759 3.835 1.00 91.50 107 ARG A N 1
ATOM 807 C CA . ARG A 1 107 ? -8.187 20.115 3.355 1.00 91.50 107 ARG A CA 1
ATOM 808 C C . ARG A 1 107 ? -9.243 19.883 4.435 1.00 91.50 107 ARG A C 1
ATOM 810 O O . ARG A 1 107 ? -10.145 20.704 4.562 1.00 91.50 107 ARG A O 1
ATOM 817 N N . LEU A 1 108 ? -9.146 18.792 5.194 1.00 93.62 108 LEU A N 1
ATOM 818 C CA . LEU A 1 108 ? -10.060 18.502 6.304 1.00 93.62 108 LEU A CA 1
ATOM 819 C C . LEU A 1 108 ? -9.913 19.515 7.445 1.00 93.62 108 LEU A C 1
ATOM 821 O O . LEU A 1 108 ? -10.919 20.008 7.952 1.00 93.62 108 LEU A O 1
ATOM 825 N N . GLU A 1 109 ? -8.682 19.894 7.775 1.00 92.00 109 GLU A N 1
ATOM 826 C CA . GLU A 1 109 ? -8.373 20.930 8.760 1.00 92.00 109 GLU A CA 1
ATOM 827 C C . GLU A 1 109 ? -9.017 22.271 8.378 1.00 92.00 109 GLU A C 1
ATOM 829 O O . GLU A 1 109 ? -9.732 22.866 9.183 1.00 92.00 109 GLU A O 1
ATOM 834 N N . LYS A 1 110 ? -8.884 22.699 7.113 1.00 92.88 110 LYS A N 1
ATOM 835 C CA . LYS A 1 110 ? -9.553 23.906 6.582 1.00 92.88 110 LYS A CA 1
ATOM 836 C C . LYS A 1 110 ? -11.081 23.846 6.654 1.00 92.88 110 LYS A C 1
ATOM 838 O O . LYS A 1 110 ? -11.734 24.884 6.680 1.00 92.88 110 LYS A O 1
ATOM 843 N N . LEU A 1 111 ? -11.658 22.645 6.686 1.00 95.19 111 LEU A N 1
ATOM 844 C CA 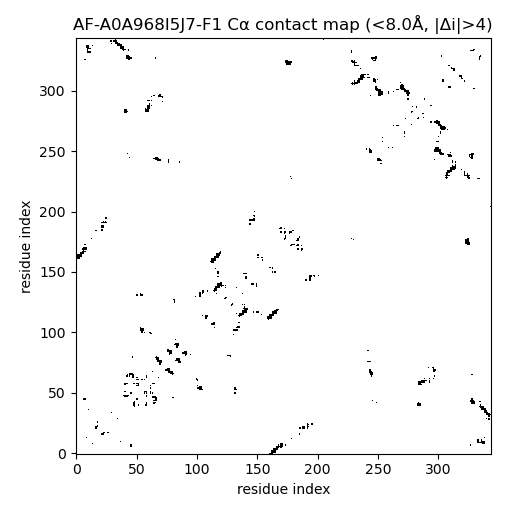. LEU A 1 111 ? -13.090 22.423 6.892 1.00 95.19 111 LEU A CA 1
ATOM 845 C C . LEU A 1 111 ? -13.459 22.318 8.381 1.00 95.19 111 LEU A C 1
ATOM 847 O O . LEU A 1 111 ? -14.598 21.988 8.702 1.00 95.19 111 LEU A O 1
ATOM 851 N N . GLY A 1 112 ? -12.536 22.584 9.306 1.00 94.94 112 GLY A N 1
ATOM 852 C CA . GLY A 1 112 ? -12.770 22.496 10.747 1.00 94.94 112 GLY A CA 1
ATOM 853 C C . GLY A 1 112 ? -12.938 21.059 11.244 1.00 94.94 112 GLY A C 1
ATOM 854 O O . GLY A 1 112 ? -13.728 20.821 12.159 1.00 94.94 112 GLY A O 1
ATOM 855 N N . VAL A 1 113 ? -12.274 20.092 10.603 1.00 96.00 113 VAL A N 1
ATOM 856 C CA . VAL A 1 113 ? -12.164 18.710 11.089 1.00 96.00 113 VAL A CA 1
ATOM 857 C C . VAL A 1 113 ? -10.772 18.514 11.673 1.00 96.00 113 VAL A C 1
ATOM 859 O O . VAL A 1 113 ? -9.779 18.608 10.959 1.00 96.00 113 VAL A O 1
ATOM 862 N N . GLN A 1 114 ? -10.702 18.196 12.962 1.00 96.12 114 GLN A N 1
ATOM 863 C CA . GLN A 1 114 ? -9.444 17.851 13.617 1.00 96.12 114 GLN A CA 1
ATOM 864 C C . GLN A 1 114 ? -9.021 16.443 13.207 1.00 96.12 114 GLN A C 1
ATOM 866 O O . GLN A 1 114 ? -9.771 15.484 13.407 1.00 96.12 114 GLN A O 1
ATOM 871 N N . VAL A 1 115 ? -7.832 16.314 12.622 1.00 96.31 115 VAL A N 1
ATOM 872 C CA . VAL A 1 115 ? -7.290 15.022 12.192 1.00 96.31 115 VAL A CA 1
ATOM 873 C C . VAL A 1 115 ? -6.200 14.578 13.157 1.00 96.31 115 VAL A C 1
ATOM 875 O O . VAL A 1 115 ? -5.305 15.348 13.505 1.00 96.31 115 VAL A O 1
ATOM 878 N N . SER A 1 116 ? -6.262 13.323 13.588 1.00 95.94 116 SER A N 1
ATOM 879 C CA . SER A 1 116 ? -5.224 12.699 14.404 1.00 95.94 116 SER A CA 1
ATOM 880 C C . SER A 1 116 ? -4.801 11.362 13.816 1.00 95.94 116 SER A C 1
ATOM 882 O O . SER A 1 116 ? -5.660 10.564 13.448 1.00 95.94 116 SER A O 1
ATOM 884 N N . SER A 1 117 ? -3.498 11.096 13.759 1.00 95.50 117 SER A N 1
ATOM 885 C CA . SER A 1 117 ? -2.971 9.780 13.389 1.00 95.50 117 SER A CA 1
ATOM 886 C C . SER A 1 117 ? -2.552 8.984 14.618 1.00 95.50 117 SER A C 1
ATOM 888 O O . SER A 1 117 ? -2.055 9.551 15.587 1.00 95.50 117 SER A O 1
ATOM 890 N N . VAL A 1 118 ? -2.750 7.669 14.587 1.00 94.88 118 VAL A N 1
ATOM 891 C CA . VAL A 1 118 ? -2.261 6.711 15.584 1.00 94.88 118 VAL A CA 1
ATOM 892 C C . VAL A 1 118 ? -1.522 5.609 14.831 1.00 94.88 118 VAL A C 1
ATOM 894 O O . VAL A 1 118 ? -2.136 4.803 14.137 1.00 94.88 118 VAL A O 1
ATOM 897 N N . GLN A 1 119 ? -0.197 5.598 14.926 1.00 94.50 119 GLN A N 1
ATOM 898 C CA . GLN A 1 119 ? 0.676 4.788 14.064 1.00 94.50 119 GLN A CA 1
ATOM 899 C C . GLN A 1 119 ? 1.952 4.350 14.803 1.00 94.50 119 GLN A C 1
ATOM 901 O O . GLN A 1 119 ? 2.215 4.869 15.894 1.00 94.50 119 GLN A O 1
ATOM 906 N N . PRO A 1 120 ? 2.776 3.436 14.253 1.00 94.81 120 PRO A N 1
ATOM 907 C CA . PRO A 1 120 ? 4.046 3.065 14.868 1.00 94.81 120 PRO A CA 1
ATOM 908 C C . PRO A 1 120 ? 4.911 4.284 15.201 1.00 94.81 120 PRO A C 1
ATOM 910 O O . PRO A 1 120 ? 5.144 5.163 14.370 1.00 94.81 120 PRO A O 1
ATOM 913 N N . SER A 1 121 ? 5.438 4.332 16.425 1.00 94.19 121 SER A N 1
ATOM 914 C CA . SER A 1 121 ? 6.219 5.484 16.903 1.00 94.19 121 SER A CA 1
ATOM 915 C C . SER A 1 121 ? 7.490 5.710 16.082 1.00 94.19 121 SER A C 1
ATOM 917 O O . SER A 1 121 ? 7.939 6.846 15.967 1.00 94.19 121 SER A O 1
ATOM 919 N N . GLY A 1 122 ? 8.035 4.646 15.481 1.00 92.50 122 GLY A N 1
ATOM 920 C CA . GLY A 1 122 ? 9.218 4.701 14.622 1.00 92.50 122 GLY A CA 1
ATOM 921 C C . GLY A 1 122 ? 9.010 5.390 13.269 1.00 92.50 122 GLY A C 1
ATOM 922 O O . GLY A 1 122 ? 9.995 5.680 12.603 1.00 92.50 122 GLY A O 1
ATOM 923 N N . TYR A 1 123 ? 7.771 5.674 12.849 1.00 92.50 123 TYR A N 1
ATOM 924 C CA . TYR A 1 123 ? 7.514 6.381 11.583 1.00 92.50 123 TYR A CA 1
ATOM 925 C C . TYR A 1 123 ? 7.656 7.898 11.696 1.00 92.50 123 TYR A C 1
ATOM 927 O O . TYR A 1 123 ? 7.868 8.584 10.692 1.00 92.50 123 TYR A O 1
ATOM 935 N N . ARG A 1 124 ? 7.536 8.432 12.916 1.00 90.69 124 ARG A N 1
ATOM 936 C CA . ARG A 1 124 ? 7.571 9.872 13.181 1.00 90.69 124 ARG A CA 1
ATOM 937 C C . ARG A 1 124 ? 8.934 10.459 12.821 1.00 90.69 124 ARG A C 1
ATOM 939 O O . ARG A 1 124 ? 9.966 9.885 13.158 1.00 90.69 124 ARG A O 1
ATOM 946 N N . GLY A 1 125 ? 8.922 11.623 12.173 1.00 88.31 125 GLY A N 1
ATOM 947 C CA . GLY A 1 125 ? 10.132 12.311 11.717 1.00 88.31 125 GLY A CA 1
ATOM 948 C C . GLY A 1 125 ? 10.726 11.752 10.422 1.00 88.31 125 GLY A C 1
ATOM 949 O O . GLY A 1 125 ? 11.766 12.233 9.977 1.00 88.31 125 GLY A O 1
ATOM 950 N N . SER A 1 126 ? 10.093 10.748 9.804 1.00 92.38 126 SER A N 1
ATOM 951 C CA . SER A 1 126 ? 10.406 10.384 8.422 1.00 92.38 126 SER A CA 1
ATOM 952 C C . SER A 1 126 ? 9.704 11.333 7.449 1.00 92.38 126 SER A C 1
ATOM 954 O O . SER A 1 126 ? 8.571 11.757 7.680 1.00 92.38 126 SER A O 1
ATOM 956 N N . TRP A 1 127 ? 10.360 11.632 6.325 1.00 94.75 127 TRP A N 1
ATOM 957 C CA . TRP A 1 127 ? 9.827 12.559 5.322 1.00 94.75 127 TRP A CA 1
ATOM 958 C C . TRP A 1 127 ? 8.468 12.106 4.769 1.00 94.75 127 TRP A C 1
ATOM 960 O O . TRP A 1 127 ? 7.548 12.912 4.664 1.00 94.75 127 TRP A O 1
ATOM 970 N N . LEU A 1 128 ? 8.323 10.808 4.469 1.00 93.62 128 LEU A N 1
ATOM 971 C CA . LEU A 1 128 ? 7.077 10.227 3.955 1.00 93.62 128 LEU A CA 1
ATOM 972 C C . LEU A 1 128 ? 5.913 10.449 4.923 1.00 93.62 128 LEU A C 1
ATOM 974 O O . LEU A 1 128 ? 4.833 10.886 4.533 1.00 93.62 128 LEU A O 1
ATOM 978 N N . ASN A 1 129 ? 6.163 10.173 6.199 1.00 93.06 129 ASN A N 1
ATOM 979 C CA . ASN A 1 129 ? 5.182 10.339 7.252 1.00 93.06 129 ASN A CA 1
ATOM 980 C C . ASN A 1 129 ? 4.789 11.811 7.444 1.00 93.06 129 ASN A C 1
ATOM 982 O O . ASN A 1 129 ? 3.608 12.124 7.587 1.00 93.06 129 ASN A O 1
ATOM 986 N N . ASP A 1 130 ? 5.764 12.718 7.421 1.00 92.81 130 ASP A N 1
ATOM 987 C CA . ASP A 1 130 ? 5.508 14.149 7.574 1.00 92.81 130 ASP A CA 1
ATOM 988 C C . ASP A 1 130 ? 4.732 14.719 6.383 1.00 92.81 130 ASP A C 1
ATOM 990 O O . ASP A 1 130 ? 3.866 15.570 6.579 1.00 92.81 130 ASP A O 1
ATOM 994 N N . TRP A 1 131 ? 4.974 14.216 5.167 1.00 93.88 131 TRP A N 1
ATOM 995 C CA . TRP A 1 131 ? 4.172 14.545 3.986 1.00 93.88 131 TRP A CA 1
ATOM 996 C C . TRP A 1 131 ? 2.734 14.019 4.092 1.00 93.88 131 TRP A C 1
ATOM 998 O O . TRP A 1 131 ? 1.795 14.784 3.864 1.00 93.88 131 TRP A O 1
ATOM 1008 N N . TYR A 1 132 ? 2.531 12.754 4.477 1.00 94.25 132 TYR A N 1
ATOM 1009 C CA . TYR A 1 132 ? 1.183 12.196 4.626 1.00 94.25 132 TYR A CA 1
ATOM 1010 C C . TYR A 1 132 ? 0.346 12.953 5.653 1.00 94.25 132 TYR A C 1
ATOM 1012 O O . TYR A 1 132 ? -0.824 13.221 5.394 1.00 94.25 132 TYR A O 1
ATOM 1020 N N . TRP A 1 133 ? 0.929 13.319 6.795 1.00 94.62 133 TRP A N 1
ATOM 1021 C CA . TRP A 1 133 ? 0.202 13.868 7.942 1.00 94.62 133 TRP A CA 1
ATOM 1022 C C . TRP A 1 133 ? 0.235 15.397 8.049 1.00 94.62 133 TRP A C 1
ATOM 1024 O O . TRP A 1 133 ? 0.007 15.943 9.130 1.00 94.62 133 TRP A O 1
ATOM 1034 N N . GLN A 1 134 ? 0.476 16.111 6.947 1.00 92.94 134 GLN 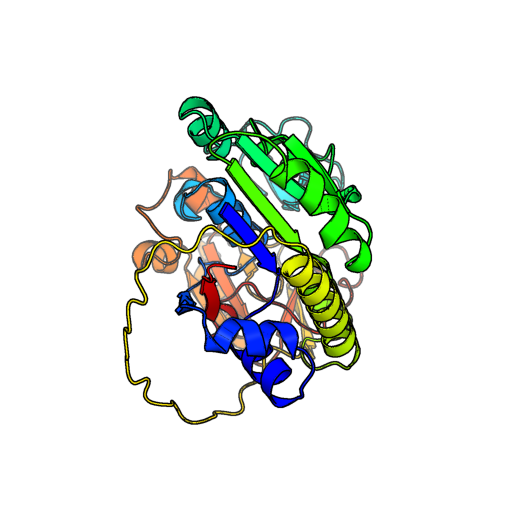A N 1
ATOM 1035 C CA . GLN A 1 134 ? 0.386 17.575 6.927 1.00 92.94 134 GLN A CA 1
ATOM 1036 C C . GLN A 1 134 ? -1.011 18.053 7.368 1.00 92.94 134 GLN A C 1
ATOM 1038 O O . GLN A 1 134 ? -2.020 17.764 6.719 1.00 92.94 134 GLN A O 1
ATOM 1043 N N . GLY A 1 135 ? -1.073 18.816 8.465 1.00 89.94 135 GLY A N 1
ATOM 1044 C CA . GLY A 1 135 ? -2.330 19.286 9.070 1.00 89.94 135 GLY A CA 1
ATOM 1045 C C . GLY A 1 135 ? -2.992 18.288 10.034 1.00 89.94 135 GLY A C 1
ATOM 1046 O O . GLY A 1 135 ? -4.159 18.455 10.378 1.00 89.94 135 GLY A O 1
ATOM 1047 N N . ALA A 1 136 ? -2.283 17.236 10.462 1.00 94.12 136 ALA A N 1
ATOM 1048 C CA . ALA A 1 136 ? -2.760 16.277 11.459 1.00 94.12 136 ALA A CA 1
ATOM 1049 C C . ALA A 1 136 ? -1.848 16.220 12.696 1.00 94.12 136 ALA A C 1
ATOM 1051 O O . ALA A 1 136 ? -0.630 16.380 12.612 1.00 94.12 136 ALA A O 1
ATOM 1052 N N . VAL A 1 137 ? -2.440 15.925 13.856 1.00 94.00 137 VAL A N 1
ATOM 1053 C CA . VAL A 1 137 ? -1.698 15.661 15.098 1.00 94.00 137 VAL A CA 1
ATOM 1054 C C . VAL A 1 137 ? -1.314 14.185 15.153 1.00 94.00 137 VAL A C 1
ATOM 1056 O O . VAL A 1 137 ? -2.171 13.312 15.040 1.00 94.00 137 VAL A O 1
ATOM 1059 N N . GLN A 1 138 ? -0.031 13.887 15.345 1.00 94.06 138 GLN A N 1
ATOM 1060 C CA . GLN A 1 138 ? 0.466 12.513 15.289 1.00 94.06 138 GLN A CA 1
ATOM 1061 C C . GLN A 1 138 ? 0.674 11.903 16.679 1.00 94.06 138 GLN A C 1
ATOM 1063 O O . GLN A 1 138 ? 1.419 12.440 17.503 1.00 94.06 138 GLN A O 1
ATOM 1068 N N . TYR A 1 139 ? 0.089 10.728 16.903 1.00 93.50 139 TYR A N 1
ATOM 1069 C CA . TYR A 1 139 ? 0.256 9.901 18.096 1.00 93.50 139 TYR A CA 1
ATOM 1070 C C . TYR A 1 139 ? 0.954 8.586 17.732 1.00 93.50 139 TYR A C 1
ATOM 1072 O O . TYR A 1 139 ? 0.699 7.980 16.692 1.00 93.50 139 TYR A O 1
ATOM 1080 N N . GLY A 1 140 ? 1.869 8.154 18.599 1.00 92.00 140 GLY A N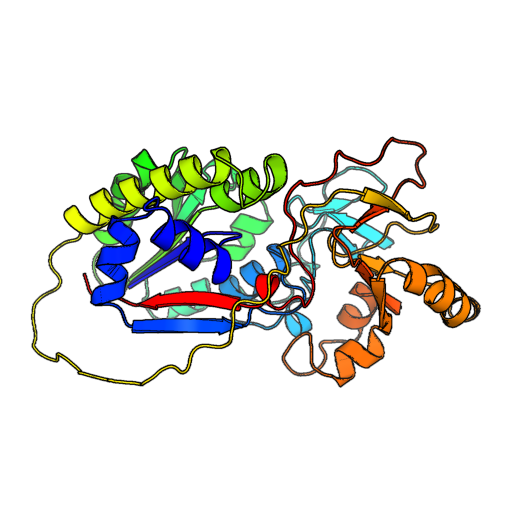 1
ATOM 1081 C CA . GLY A 1 140 ? 2.657 6.942 18.400 1.00 92.00 140 GLY A CA 1
ATOM 1082 C C . GLY A 1 140 ? 2.157 5.775 19.247 1.00 92.00 140 GLY A C 1
ATOM 1083 O O . GLY A 1 140 ? 1.775 5.974 20.401 1.00 92.00 140 GLY A O 1
ATOM 1084 N N . TYR A 1 141 ? 2.238 4.559 18.709 1.00 92.44 141 TYR A N 1
ATOM 1085 C CA . TYR A 1 141 ? 2.190 3.325 19.487 1.00 92.44 141 TYR A CA 1
ATOM 1086 C C . TYR A 1 141 ? 3.470 2.489 19.320 1.00 92.44 141 TYR A C 1
ATOM 1088 O O . TYR A 1 141 ? 4.319 2.775 18.477 1.00 92.44 141 TYR A O 1
ATOM 1096 N N . ILE A 1 142 ? 3.630 1.485 20.178 1.00 91.69 142 ILE A N 1
ATOM 1097 C CA . ILE A 1 142 ? 4.749 0.531 20.211 1.00 91.69 142 ILE A CA 1
ATOM 1098 C C . ILE A 1 142 ? 4.214 -0.909 20.188 1.00 91.69 142 ILE A C 1
ATOM 1100 O O . ILE A 1 142 ? 4.866 -1.789 19.648 1.00 91.69 142 ILE A O 1
ATOM 1104 N N . THR A 1 143 ? 3.028 -1.159 20.757 1.00 91.69 143 THR A N 1
ATOM 1105 C CA . THR A 1 143 ? 2.385 -2.482 20.780 1.00 91.69 143 THR A CA 1
ATOM 1106 C C . THR A 1 143 ? 0.872 -2.360 20.594 1.00 91.69 143 THR A C 1
ATOM 1108 O O . THR A 1 143 ? 0.296 -1.306 20.880 1.00 91.69 143 THR A O 1
ATOM 1111 N N . ALA A 1 144 ? 0.209 -3.454 20.201 1.00 87.81 144 ALA A N 1
ATOM 1112 C CA . ALA A 1 144 ? -1.248 -3.493 20.029 1.00 87.81 144 ALA A CA 1
ATOM 1113 C C . ALA A 1 144 ? -1.956 -3.121 21.334 1.00 87.81 144 ALA A C 1
ATOM 1115 O O . ALA A 1 144 ? -2.955 -2.407 21.364 1.00 87.81 144 ALA A O 1
ATOM 1116 N N . ASN A 1 145 ? -1.369 -3.535 22.457 1.00 88.75 145 ASN A N 1
ATOM 1117 C CA . ASN A 1 145 ? -1.948 -3.339 23.772 1.00 88.75 145 ASN A CA 1
ATOM 1118 C C . ASN A 1 145 ? -2.165 -1.872 24.147 1.00 88.75 145 ASN A C 1
ATOM 1120 O O . ASN A 1 145 ? -3.067 -1.582 24.937 1.00 88.75 145 ASN A O 1
ATOM 1124 N N . ILE A 1 146 ? -1.372 -0.959 23.588 1.00 89.62 146 ILE A N 1
ATOM 1125 C CA . ILE A 1 146 ? -1.503 0.463 23.888 1.00 89.62 146 ILE A CA 1
ATOM 1126 C C . ILE A 1 146 ? -2.450 1.196 22.941 1.00 89.62 146 ILE A C 1
ATOM 1128 O O . ILE A 1 146 ? -2.740 2.361 23.208 1.00 89.62 146 ILE A O 1
ATOM 1132 N N . LEU A 1 147 ? -2.983 0.533 21.904 1.00 85.81 147 LEU A N 1
ATOM 1133 C CA . LEU A 1 147 ? -3.935 1.139 20.971 1.00 85.81 147 LEU A CA 1
ATOM 1134 C C . LEU A 1 147 ? -5.105 1.826 21.688 1.00 85.81 147 LEU A C 1
ATOM 1136 O O . LEU A 1 147 ? -5.290 3.011 21.423 1.00 85.81 147 LEU A O 1
ATOM 1140 N N . PRO A 1 148 ? -5.812 1.204 22.662 1.00 86.88 148 PRO A N 1
ATOM 1141 C CA . PRO A 1 148 ? -6.934 1.865 23.330 1.00 86.88 148 PRO A CA 1
ATOM 1142 C C . PRO A 1 148 ? -6.547 3.191 23.994 1.00 86.88 148 PRO A C 1
ATOM 1144 O O . PRO A 1 148 ? -7.273 4.178 23.899 1.00 86.88 148 PRO A O 1
ATOM 1147 N N . SER A 1 149 ? -5.386 3.229 24.653 1.00 87.50 149 SER A N 1
ATOM 1148 C CA . SER A 1 149 ? -4.892 4.430 25.332 1.00 87.50 149 SER A CA 1
ATOM 1149 C C . SER A 1 149 ? -4.353 5.469 24.342 1.00 87.50 149 SER A C 1
ATOM 1151 O O . SER A 1 149 ? -4.559 6.664 24.540 1.00 87.50 149 SER A O 1
ATOM 1153 N N . ALA A 1 150 ? -3.696 5.029 23.265 1.00 87.38 150 ALA A N 1
ATOM 1154 C CA . ALA A 1 150 ? -3.187 5.902 22.209 1.00 87.38 150 ALA A CA 1
ATOM 1155 C C . ALA A 1 150 ? -4.325 6.587 21.433 1.00 87.38 150 ALA A C 1
ATOM 1157 O O . ALA A 1 150 ? -4.183 7.737 21.024 1.00 87.38 150 ALA A O 1
ATOM 1158 N N . THR A 1 151 ? -5.472 5.916 21.289 1.00 88.25 151 THR A N 1
ATOM 1159 C CA . THR A 1 151 ? -6.674 6.463 20.644 1.00 88.25 151 THR A CA 1
ATOM 1160 C C . THR A 1 151 ? -7.569 7.279 21.575 1.00 88.25 151 THR A C 1
ATOM 1162 O O . THR A 1 151 ? -8.382 8.052 21.081 1.00 88.25 151 THR A O 1
ATOM 1165 N N . ALA A 1 152 ? -7.449 7.140 22.900 1.00 86.19 152 ALA A N 1
ATOM 1166 C CA . ALA A 1 152 ? -8.329 7.833 23.849 1.00 86.19 152 ALA A CA 1
ATOM 1167 C C . ALA A 1 152 ? -8.185 9.361 23.759 1.00 86.19 152 ALA A C 1
ATOM 1169 O O . ALA A 1 152 ? -9.164 10.068 23.539 1.00 86.19 152 ALA A O 1
ATOM 1170 N N . ARG A 1 153 ? -6.945 9.862 23.811 1.00 85.88 153 ARG A N 1
ATOM 1171 C CA . ARG A 1 153 ? -6.649 11.304 23.748 1.00 85.88 153 ARG A CA 1
ATOM 1172 C C . ARG A 1 153 ? -7.237 12.003 22.514 1.00 85.88 153 ARG A C 1
ATOM 1174 O O . ARG A 1 153 ? -7.930 12.999 22.691 1.00 85.88 153 ARG A O 1
ATOM 1181 N N . PRO A 1 154 ? -7.013 11.529 21.271 1.00 89.94 154 PRO A N 1
ATOM 1182 C CA . PRO A 1 154 ? -7.606 12.189 20.110 1.00 89.94 154 PRO A CA 1
ATOM 1183 C C . PRO A 1 154 ? -9.139 12.061 20.056 1.00 89.94 154 PRO A C 1
ATOM 1185 O O . PRO A 1 154 ? -9.798 12.877 19.412 1.00 89.94 154 PRO A O 1
ATOM 1188 N N . LEU A 1 155 ? -9.736 11.075 20.736 1.00 88.94 155 LEU A N 1
ATOM 1189 C CA . LEU A 1 155 ? -11.192 10.946 20.838 1.00 88.94 155 LEU A CA 1
ATOM 1190 C C . LEU A 1 155 ? -11.822 11.926 21.834 1.00 88.94 155 LEU A C 1
ATOM 1192 O O . LEU A 1 155 ? -12.968 12.322 21.615 1.00 88.94 155 LEU A O 1
ATOM 1196 N N . GLU A 1 156 ? -11.089 12.360 22.857 1.00 88.19 156 GLU A N 1
ATOM 1197 C CA . GLU A 1 156 ? -11.539 13.337 23.862 1.00 88.19 156 GLU A CA 1
ATOM 1198 C C . GLU A 1 156 ? -11.626 14.778 23.325 1.00 88.19 156 GLU A C 1
ATOM 1200 O O . GLU A 1 156 ? -12.327 15.597 23.907 1.00 88.19 156 GLU A O 1
ATOM 1205 N N . LEU A 1 157 ? -10.970 15.097 22.201 1.00 87.88 157 LEU A N 1
ATOM 1206 C CA . LEU A 1 157 ? -10.981 16.445 21.606 1.00 87.88 157 LEU A CA 1
ATOM 1207 C C . LEU A 1 157 ? -12.398 16.898 21.224 1.00 87.88 157 LEU A C 1
ATOM 1209 O O . LEU A 1 157 ? -13.118 16.134 20.606 1.00 87.88 157 LEU A O 1
ATOM 1213 N N . ASP A 1 158 ? -12.824 18.130 21.478 1.00 89.06 158 ASP A N 1
ATOM 1214 C CA . ASP A 1 158 ? -14.179 18.567 21.093 1.00 89.06 158 ASP A CA 1
ATOM 1215 C C . ASP A 1 158 ? -14.371 18.752 19.577 1.00 89.06 158 ASP A C 1
ATOM 1217 O O . ASP A 1 158 ? -13.423 18.912 18.820 1.00 89.06 158 ASP A O 1
ATOM 1221 N N . GLY A 1 159 ? -15.620 18.758 19.100 1.00 91.44 159 GLY A N 1
ATOM 1222 C CA . GLY A 1 159 ? -15.950 19.085 17.706 1.00 91.44 159 GLY A CA 1
ATOM 1223 C C . GLY A 1 159 ? -15.761 17.949 16.688 1.00 91.44 159 GLY A C 1
ATOM 1224 O O . GLY A 1 159 ? -15.680 16.762 17.021 1.00 91.44 159 GLY A O 1
ATOM 1225 N N . ARG A 1 160 ? -15.767 18.306 15.394 1.00 94.75 160 ARG A N 1
ATOM 1226 C CA . ARG A 1 160 ? -15.635 17.329 14.300 1.00 94.75 160 ARG A CA 1
ATOM 1227 C C . ARG A 1 160 ? -14.210 16.791 14.255 1.00 94.75 160 ARG A C 1
ATOM 1229 O O . ARG A 1 160 ? -13.263 17.565 14.151 1.00 94.75 160 ARG A O 1
ATOM 1236 N N . LYS A 1 161 ? -14.076 15.464 14.277 1.00 94.62 161 LYS A N 1
ATOM 1237 C CA . LYS A 1 161 ? -12.778 14.788 14.342 1.00 94.62 161 LYS A CA 1
ATOM 1238 C C . LYS A 1 161 ? -12.699 13.537 13.467 1.00 94.62 161 LYS A C 1
ATOM 1240 O O . LYS A 1 161 ? -13.682 12.792 13.334 1.00 94.62 161 LYS A O 1
ATOM 1245 N N . LEU A 1 162 ? -11.508 13.284 12.938 1.00 94.94 162 LEU A N 1
ATOM 1246 C CA . LEU A 1 162 ? -11.106 12.054 12.265 1.00 94.94 162 LEU A CA 1
ATOM 1247 C C . LEU A 1 162 ? -9.851 11.507 12.948 1.00 94.94 162 LEU A C 1
ATOM 1249 O O . LEU A 1 162 ? -8.804 12.144 12.914 1.00 94.94 162 LEU A O 1
ATOM 1253 N N . VAL A 1 163 ? -9.951 10.317 13.533 1.00 94.81 163 VAL A N 1
ATOM 1254 C CA . VAL A 1 163 ? -8.794 9.573 14.043 1.00 94.81 163 VAL A CA 1
ATOM 1255 C C . VAL A 1 163 ? -8.478 8.466 13.050 1.00 94.81 163 VAL A C 1
ATOM 1257 O O . VAL A 1 163 ? -9.354 7.661 12.747 1.00 94.81 163 VAL A O 1
ATOM 1260 N N . VAL A 1 164 ? -7.258 8.425 12.527 1.00 95.50 164 VAL A N 1
ATOM 1261 C CA . VAL A 1 164 ? -6.806 7.372 11.615 1.00 95.50 164 VAL A CA 1
ATOM 1262 C C . VAL A 1 164 ? -5.781 6.510 12.336 1.00 95.50 164 VAL A C 1
ATOM 1264 O O . VAL A 1 164 ? -4.717 6.992 12.714 1.00 95.50 164 VAL A O 1
ATOM 1267 N N . LEU A 1 165 ? -6.114 5.242 12.542 1.00 94.69 165 LEU A N 1
ATOM 1268 C CA . LEU A 1 165 ? -5.255 4.242 13.159 1.00 94.69 165 LEU A CA 1
ATOM 1269 C C . LEU A 1 165 ? -4.686 3.353 12.054 1.00 94.69 165 LEU A C 1
ATOM 1271 O O . LEU A 1 165 ? -5.454 2.780 11.286 1.00 94.69 165 LEU A O 1
ATOM 1275 N N . TYR A 1 166 ? -3.365 3.229 11.977 1.00 94.81 166 TYR A N 1
ATOM 1276 C CA . TYR A 1 166 ? -2.687 2.365 11.013 1.00 94.81 166 TYR A CA 1
ATOM 1277 C C . TYR A 1 166 ? -1.905 1.270 11.738 1.00 94.81 166 TYR A C 1
ATOM 1279 O O . TYR A 1 166 ? -0.991 1.584 12.496 1.00 94.81 166 TYR A O 1
ATOM 1287 N N . TRP A 1 167 ? -2.265 0.005 11.506 1.00 95.12 167 TRP A N 1
ATOM 1288 C CA . TRP A 1 167 ? -1.597 -1.169 12.064 1.00 95.12 167 TRP A CA 1
ATOM 1289 C C . TRP A 1 167 ? -0.705 -1.853 11.032 1.00 95.12 167 TRP A C 1
ATOM 1291 O O . TRP A 1 167 ? -1.203 -2.511 10.122 1.00 95.12 167 TRP A O 1
ATOM 1301 N N . ALA A 1 168 ? 0.609 -1.702 11.191 1.00 92.62 168 ALA A N 1
ATOM 1302 C CA . ALA A 1 168 ? 1.614 -2.196 10.243 1.00 92.62 168 ALA A CA 1
ATOM 1303 C C . ALA A 1 168 ? 2.074 -3.645 10.490 1.00 92.62 168 ALA A C 1
ATOM 1305 O O . ALA A 1 168 ? 2.638 -4.296 9.607 1.00 92.62 168 ALA A O 1
ATOM 1306 N N . ASP A 1 169 ? 1.912 -4.135 11.721 1.00 94.94 169 ASP A N 1
ATOM 1307 C CA . ASP A 1 169 ? 2.658 -5.308 12.183 1.00 94.94 169 ASP A CA 1
ATOM 1308 C C . ASP A 1 169 ? 2.129 -6.611 11.564 1.00 94.94 169 ASP A C 1
ATOM 1310 O O . ASP A 1 169 ? 2.921 -7.518 11.300 1.00 94.94 169 ASP A O 1
ATOM 1314 N N . TYR A 1 170 ? 0.833 -6.679 11.229 1.00 95.56 170 TYR A N 1
ATOM 1315 C CA . TYR A 1 170 ? 0.235 -7.845 10.568 1.00 95.56 170 TYR A CA 1
ATOM 1316 C C . TYR A 1 170 ? 0.888 -8.143 9.211 1.00 95.56 170 TYR A C 1
ATOM 1318 O O . TYR A 1 170 ? 1.320 -9.276 8.981 1.00 95.56 170 TYR A O 1
ATOM 1326 N N . ASP A 1 171 ? 1.051 -7.135 8.348 1.00 93.88 171 ASP A N 1
ATOM 1327 C CA . ASP A 1 171 ? 1.775 -7.288 7.082 1.00 93.88 171 ASP A CA 1
ATOM 1328 C C . ASP A 1 171 ? 3.237 -7.704 7.310 1.00 93.88 171 ASP A C 1
ATOM 1330 O O . ASP A 1 171 ? 3.721 -8.689 6.748 1.00 93.88 171 ASP A O 1
ATOM 1334 N N . SER A 1 172 ? 3.922 -7.039 8.244 1.00 93.31 172 SER A N 1
ATOM 1335 C CA . SER A 1 172 ? 5.315 -7.355 8.592 1.00 93.31 172 SER A CA 1
ATOM 1336 C C . SER A 1 172 ? 5.497 -8.805 9.067 1.00 93.31 172 SER A C 1
ATOM 1338 O O . SER A 1 172 ? 6.517 -9.451 8.789 1.00 93.31 172 SER A O 1
ATOM 1340 N N . VAL A 1 173 ? 4.525 -9.343 9.805 1.00 95.00 173 VAL A N 1
ATOM 1341 C CA . VAL A 1 173 ? 4.495 -10.748 10.228 1.00 95.00 173 VAL A CA 1
ATOM 1342 C C . VAL A 1 173 ? 4.186 -11.662 9.044 1.00 95.00 173 VAL A C 1
ATOM 1344 O O . VAL A 1 173 ? 4.898 -12.652 8.850 1.00 95.00 173 VAL A O 1
ATOM 1347 N N . CYS A 1 174 ? 3.210 -11.316 8.202 1.00 93.56 174 CYS A N 1
ATOM 1348 C CA . CYS A 1 174 ? 2.876 -12.068 6.992 1.00 93.56 174 CYS A CA 1
ATOM 1349 C C . CYS A 1 174 ? 4.063 -12.159 6.022 1.00 93.56 174 CYS A C 1
ATOM 1351 O O . CYS A 1 174 ? 4.345 -13.238 5.496 1.00 93.56 174 CYS A O 1
ATOM 1353 N N . HIS A 1 175 ? 4.828 -11.084 5.843 1.00 89.94 175 HIS A N 1
ATOM 1354 C CA . HIS A 1 175 ? 6.053 -11.092 5.053 1.00 89.94 175 HIS A CA 1
ATOM 1355 C C . HIS A 1 175 ? 7.119 -12.033 5.621 1.00 89.94 175 HIS A C 1
ATOM 1357 O O . HIS A 1 175 ? 7.776 -12.749 4.862 1.00 89.94 175 HIS A O 1
ATOM 1363 N N . ARG A 1 176 ? 7.303 -12.079 6.944 1.00 91.12 176 ARG A N 1
ATOM 1364 C CA . ARG A 1 176 ? 8.361 -12.893 7.569 1.00 91.12 176 ARG A CA 1
ATOM 1365 C C . ARG A 1 176 ? 7.996 -14.361 7.735 1.00 91.12 176 ARG A C 1
ATOM 1367 O O . ARG A 1 176 ? 8.858 -15.216 7.548 1.00 91.12 176 ARG A O 1
ATOM 1374 N N . HIS A 1 177 ? 6.747 -14.650 8.081 1.00 91.44 177 HIS A N 1
ATOM 1375 C CA . HIS A 1 177 ? 6.301 -15.981 8.504 1.00 91.44 177 HIS A CA 1
ATOM 1376 C C . HIS A 1 177 ? 5.260 -16.601 7.563 1.00 91.44 177 HIS A C 1
ATOM 1378 O O . HIS A 1 177 ? 5.066 -17.816 7.567 1.00 91.44 177 HIS A O 1
ATOM 1384 N N . GLY A 1 178 ? 4.645 -15.795 6.698 1.00 91.25 178 GLY A N 1
ATOM 1385 C CA . GLY A 1 178 ? 3.569 -16.197 5.802 1.00 91.25 178 GLY A CA 1
ATOM 1386 C C . GLY A 1 178 ? 2.185 -15.972 6.427 1.00 91.25 178 GLY A C 1
ATOM 1387 O O . GLY A 1 178 ? 2.021 -16.144 7.637 1.00 91.25 178 GLY A O 1
ATOM 1388 N N . PRO A 1 179 ? 1.162 -15.660 5.613 1.00 91.06 179 PRO A N 1
ATOM 1389 C CA . PRO A 1 179 ? -0.174 -15.270 6.084 1.00 91.06 179 PRO A CA 1
ATOM 1390 C C . PRO A 1 179 ? -0.996 -16.424 6.675 1.00 91.06 179 PRO A C 1
ATOM 1392 O O . PRO A 1 179 ? -2.053 -16.209 7.247 1.00 91.06 179 PRO A O 1
ATOM 1395 N N . SER A 1 180 ? -0.541 -17.672 6.525 1.00 90.44 180 SER A N 1
ATOM 1396 C CA . SER A 1 180 ? -1.174 -18.859 7.131 1.00 90.44 180 SER A CA 1
ATOM 1397 C C . SER A 1 180 ? -0.356 -19.449 8.281 1.00 90.44 180 SER A C 1
ATOM 1399 O O . SER A 1 180 ? -0.526 -20.622 8.608 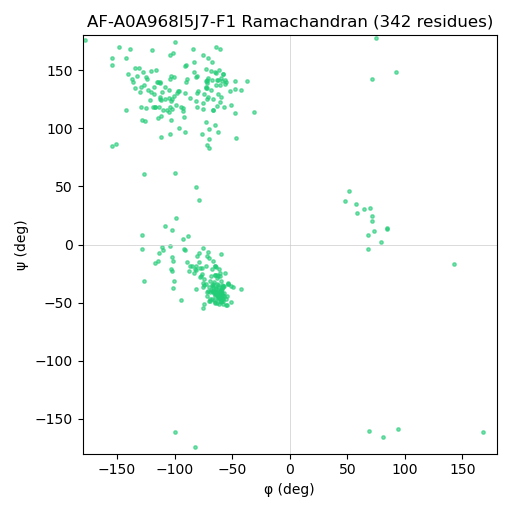1.00 90.44 180 SER A O 1
ATOM 1401 N N . SER A 1 181 ? 0.609 -18.697 8.812 1.00 93.81 181 SER A N 1
ATOM 1402 C CA . SER A 1 181 ? 1.437 -19.138 9.935 1.00 93.81 181 SER A CA 1
ATOM 1403 C C . SER A 1 181 ? 0.740 -18.893 11.270 1.00 93.81 181 SER A C 1
ATOM 1405 O O . SER A 1 181 ? -0.087 -17.992 11.376 1.00 93.81 181 SER A O 1
ATOM 1407 N N . SER A 1 182 ? 1.131 -19.644 12.305 1.00 96.31 182 SER A N 1
ATOM 1408 C CA . SER A 1 182 ? 0.685 -19.363 13.674 1.00 96.31 182 SER A CA 1
ATOM 1409 C C . SER A 1 182 ? 1.081 -17.956 14.119 1.00 96.31 182 SER A C 1
ATOM 1411 O O . SER A 1 182 ? 0.289 -17.295 14.763 1.00 96.31 182 SER A O 1
ATOM 1413 N N . ALA A 1 183 ? 2.242 -17.448 13.683 1.00 96.81 183 ALA A N 1
ATOM 1414 C CA . ALA A 1 183 ? 2.661 -16.078 13.975 1.00 96.81 183 ALA A CA 1
ATOM 1415 C C . ALA A 1 183 ? 1.674 -15.029 13.428 1.00 96.81 183 ALA A C 1
ATOM 1417 O O . ALA A 1 183 ? 1.411 -14.040 14.103 1.00 96.81 183 ALA A O 1
ATOM 1418 N N . ALA A 1 184 ? 1.106 -15.241 12.232 1.00 95.56 184 ALA A N 1
ATOM 1419 C CA . ALA A 1 184 ? 0.074 -14.356 11.684 1.00 95.56 184 ALA A CA 1
ATOM 1420 C C . ALA A 1 184 ? -1.237 -14.434 12.487 1.00 95.56 184 ALA A C 1
ATOM 1422 O O . ALA A 1 184 ? -1.852 -13.400 12.740 1.00 95.56 184 ALA A O 1
ATOM 1423 N N . SER A 1 185 ? -1.633 -15.637 12.923 1.00 97.62 185 SER A N 1
ATOM 1424 C CA . SER A 1 185 ? -2.776 -15.835 13.829 1.00 97.62 185 SER A CA 1
ATOM 1425 C C . SER A 1 185 ? -2.558 -15.182 15.200 1.00 97.62 185 SER A C 1
ATOM 1427 O O . SER A 1 185 ? -3.456 -14.510 15.700 1.00 97.62 185 SER A O 1
ATOM 1429 N N . ASP A 1 186 ? -1.364 -15.299 15.785 1.00 97.81 186 ASP A N 1
ATOM 1430 C CA . ASP A 1 186 ? -1.017 -14.677 17.069 1.00 97.81 186 ASP A CA 1
ATOM 1431 C C . ASP A 1 186 ? -1.074 -13.143 16.971 1.00 97.81 186 ASP A C 1
ATOM 1433 O O . ASP A 1 186 ? -1.632 -12.473 17.842 1.00 97.81 186 ASP A O 1
ATOM 1437 N N . GLU A 1 187 ? -0.542 -12.585 15.880 1.00 97.50 187 GLU A N 1
ATOM 1438 C CA . GLU A 1 187 ? -0.513 -11.143 15.631 1.00 97.50 187 GLU A CA 1
ATOM 1439 C C . GLU A 1 187 ? -1.921 -10.553 15.466 1.00 97.50 187 GLU A C 1
ATOM 1441 O O . GLU A 1 187 ? -2.275 -9.577 16.133 1.00 97.50 187 GLU A O 1
ATOM 1446 N N . ILE A 1 188 ? -2.769 -11.162 14.629 1.00 97.38 188 ILE A N 1
ATOM 1447 C CA . ILE A 1 188 ? -4.142 -10.673 14.444 1.00 97.38 188 ILE A CA 1
ATOM 1448 C C . ILE A 1 188 ? -5.004 -10.898 15.694 1.00 97.38 188 ILE A C 1
ATOM 1450 O O . ILE A 1 188 ? -5.847 -10.056 16.000 1.00 97.38 188 ILE A O 1
ATOM 1454 N N . SER A 1 189 ? -4.756 -11.960 16.469 1.00 97.94 189 SER A N 1
ATOM 1455 C CA . SER A 1 189 ? -5.427 -12.189 17.757 1.00 97.94 189 SER A CA 1
ATOM 1456 C C . SER A 1 189 ? -5.058 -11.110 18.781 1.00 97.94 189 SER A C 1
ATOM 1458 O O . SER A 1 189 ? -5.912 -10.620 19.525 1.00 97.94 189 SER A O 1
ATOM 1460 N N . ALA A 1 190 ? -3.789 -10.688 18.815 1.00 97.00 190 ALA A N 1
ATOM 1461 C CA . ALA A 1 190 ? -3.345 -9.594 19.674 1.00 97.00 190 ALA A CA 1
ATOM 1462 C C . ALA A 1 190 ? -4.010 -8.261 19.287 1.00 97.00 190 ALA A C 1
ATOM 1464 O O . ALA A 1 190 ? -4.436 -7.499 20.165 1.00 97.00 190 ALA A O 1
ATOM 1465 N N . LEU A 1 191 ? -4.141 -8.002 17.982 1.00 96.00 191 LEU A N 1
ATOM 1466 C CA . LEU A 1 191 ? -4.872 -6.852 17.456 1.00 96.00 191 LEU A CA 1
ATOM 1467 C C . LEU A 1 191 ? -6.360 -6.897 17.828 1.00 96.00 191 LEU A C 1
ATOM 1469 O O . LEU A 1 191 ? -6.899 -5.902 18.313 1.00 96.00 191 LEU A O 1
ATOM 1473 N N . ASP A 1 192 ? -7.012 -8.046 17.649 1.00 96.69 192 ASP A N 1
ATOM 1474 C CA . ASP A 1 192 ? -8.422 -8.264 17.981 1.00 96.69 192 ASP A CA 1
ATOM 1475 C C . ASP A 1 192 ? -8.698 -8.038 19.471 1.00 96.69 192 ASP A C 1
ATOM 1477 O O . ASP A 1 192 ? -9.637 -7.328 19.835 1.00 96.69 192 ASP A O 1
ATOM 1481 N N . HIS A 1 193 ? -7.827 -8.544 20.349 1.00 96.00 193 HIS A N 1
ATOM 1482 C CA . HIS A 1 193 ? -7.933 -8.301 21.785 1.00 96.00 193 HIS A CA 1
ATOM 1483 C C . HIS A 1 193 ? -7.803 -6.808 22.127 1.00 96.00 193 HIS A C 1
ATOM 1485 O O . HIS A 1 193 ? -8.555 -6.273 22.952 1.00 96.00 193 HIS A O 1
ATOM 1491 N N . ALA A 1 194 ? -6.864 -6.103 21.489 1.00 93.81 194 ALA A N 1
ATOM 1492 C CA . ALA A 1 194 ? -6.722 -4.662 21.658 1.00 93.81 194 ALA A CA 1
ATOM 1493 C C . ALA A 1 194 ? -7.957 -3.897 21.156 1.00 93.81 194 ALA A C 1
ATOM 1495 O O . ALA A 1 194 ? -8.411 -2.976 21.841 1.00 93.81 194 ALA A O 1
ATOM 1496 N N . LEU A 1 195 ? -8.529 -4.309 20.021 1.00 90.94 195 LEU A N 1
ATOM 1497 C CA . LEU A 1 195 ? -9.768 -3.761 19.475 1.00 90.94 195 LEU A CA 1
ATOM 1498 C C . LEU A 1 195 ? -10.946 -3.986 20.432 1.00 90.94 195 LEU A C 1
ATOM 1500 O O . LEU A 1 195 ? -11.683 -3.044 20.705 1.00 90.94 195 LEU A O 1
ATOM 1504 N N . GLY A 1 196 ? -11.084 -5.178 21.018 1.00 91.88 196 GLY A N 1
ATOM 1505 C CA . GLY A 1 196 ? -12.102 -5.465 22.034 1.00 91.88 196 GLY A CA 1
ATOM 1506 C C . GLY A 1 196 ? -12.032 -4.503 23.221 1.00 91.88 196 GLY A C 1
ATOM 1507 O O . GLY A 1 196 ? -13.034 -3.900 23.611 1.00 91.88 196 GLY A O 1
ATOM 1508 N N . ARG A 1 197 ? -10.825 -4.259 23.750 1.00 91.12 197 ARG A N 1
ATOM 1509 C CA . ARG A 1 197 ? -10.627 -3.273 24.830 1.00 91.12 197 ARG A CA 1
ATOM 1510 C C . ARG A 1 197 ? -10.891 -1.838 24.393 1.00 91.12 197 ARG A C 1
ATOM 1512 O O . ARG A 1 197 ? -11.325 -1.036 25.215 1.00 91.12 197 ARG A O 1
ATOM 1519 N N . PHE A 1 198 ? -10.587 -1.497 23.143 1.00 88.06 198 PHE A N 1
ATOM 1520 C CA . PHE A 1 198 ? -10.909 -0.191 22.581 1.00 88.06 198 PHE A CA 1
ATOM 1521 C C . PHE A 1 198 ? -12.426 0.009 22.504 1.00 88.06 198 PHE A C 1
ATOM 1523 O O . PHE A 1 198 ? -12.924 1.001 23.027 1.00 88.06 198 PHE A O 1
ATOM 1530 N N . MET A 1 199 ? -13.160 -0.953 21.939 1.00 85.81 199 MET A N 1
ATOM 1531 C CA . MET A 1 199 ? -14.619 -0.895 21.812 1.00 85.81 199 MET A CA 1
ATOM 1532 C C . MET A 1 199 ? -15.306 -0.814 23.178 1.00 85.81 199 MET A C 1
ATOM 1534 O O . MET A 1 199 ? -16.194 0.008 23.356 1.00 85.81 199 MET A O 1
ATOM 1538 N N . ALA A 1 200 ? -14.834 -1.570 24.174 1.00 85.12 200 ALA A N 1
ATOM 1539 C CA . ALA A 1 200 ? -15.367 -1.516 25.539 1.00 85.12 200 ALA A CA 1
ATOM 1540 C C . ALA A 1 200 ? -15.143 -0.166 26.255 1.00 85.12 200 ALA A C 1
ATOM 1542 O O . ALA A 1 200 ? -15.789 0.112 27.262 1.00 85.12 200 ALA A O 1
ATOM 1543 N N . ARG A 1 201 ? -14.201 0.657 25.775 1.00 79.62 201 ARG A N 1
ATOM 1544 C CA . ARG A 1 201 ? -13.915 2.004 26.300 1.00 79.62 201 ARG A CA 1
ATOM 1545 C C . ARG A 1 201 ? -14.503 3.115 25.441 1.00 79.62 201 ARG A C 1
ATOM 1547 O O . ARG A 1 201 ? -14.438 4.275 25.848 1.00 79.62 201 ARG A O 1
ATOM 1554 N N . ALA A 1 202 ? -14.994 2.795 24.246 1.00 70.56 202 ALA A N 1
ATOM 1555 C CA . ALA A 1 202 ? -15.581 3.790 23.374 1.00 70.56 202 ALA A CA 1
ATOM 1556 C C . ALA A 1 202 ? -16.809 4.382 24.090 1.00 70.56 202 ALA A C 1
ATOM 1558 O O . ALA A 1 202 ? -17.629 3.623 24.606 1.00 70.56 202 ALA A O 1
ATOM 1559 N N . PRO A 1 203 ? -16.926 5.718 24.187 1.00 61.19 203 PRO A N 1
ATOM 1560 C CA . PRO A 1 203 ? -18.098 6.327 24.797 1.00 61.19 203 PRO A CA 1
ATOM 1561 C C . PRO A 1 203 ? -19.333 5.898 24.003 1.00 61.19 203 PRO A C 1
ATOM 1563 O O . PRO A 1 203 ? -19.335 6.067 22.783 1.00 61.19 203 PRO A O 1
ATOM 1566 N N . GLU A 1 204 ? -20.351 5.351 24.681 1.00 55.28 204 GLU A N 1
ATOM 1567 C CA . GLU A 1 204 ? -21.619 4.956 24.054 1.00 55.28 204 GLU A CA 1
ATOM 1568 C C . GLU A 1 204 ? -22.112 6.100 23.159 1.00 55.28 204 GLU A C 1
ATOM 1570 O O . GLU A 1 204 ? -22.430 7.203 23.626 1.00 55.28 204 GLU A O 1
ATOM 1575 N N . GLY A 1 205 ? -22.129 5.876 21.844 1.00 47.94 205 GLY A N 1
ATOM 1576 C CA . GLY A 1 205 ? -22.636 6.869 20.918 1.00 47.94 205 GLY A CA 1
ATOM 1577 C C . GLY A 1 205 ? -24.117 7.088 21.205 1.00 47.94 205 GLY A C 1
ATOM 1578 O O . GLY A 1 205 ? -24.895 6.148 21.074 1.00 47.94 205 GLY A O 1
ATOM 1579 N N . ARG A 1 206 ? -24.511 8.324 21.567 1.00 41.28 206 ARG A N 1
ATOM 1580 C CA . ARG A 1 206 ? -25.915 8.752 21.756 1.00 41.28 206 ARG A CA 1
ATOM 1581 C C . ARG A 1 206 ? -26.846 7.973 20.822 1.00 41.28 206 ARG A C 1
ATOM 1583 O O . ARG A 1 206 ? -26.750 8.118 19.595 1.00 41.28 206 ARG A O 1
ATOM 1590 N N . GLN A 1 207 ? -27.711 7.149 21.411 1.00 34.50 207 GLN A N 1
ATOM 1591 C CA . GLN A 1 207 ? -28.810 6.506 20.710 1.00 34.50 207 GLN A CA 1
ATOM 1592 C C . GLN A 1 207 ? -29.766 7.603 20.240 1.00 34.50 207 GLN A C 1
ATOM 1594 O O . GLN A 1 207 ? -30.523 8.154 21.031 1.00 34.50 207 GLN A O 1
ATOM 1599 N N . ASP A 1 208 ? -29.716 7.927 18.954 1.00 33.47 208 ASP A N 1
ATOM 1600 C CA . ASP A 1 208 ? -30.880 8.459 18.259 1.00 33.47 208 ASP A CA 1
ATOM 1601 C C . ASP A 1 208 ? -31.185 7.511 17.100 1.00 33.47 208 ASP A C 1
ATOM 1603 O O . ASP A 1 208 ? -30.299 7.115 16.332 1.00 33.47 208 ASP A O 1
ATOM 1607 N N . GLY A 1 209 ? -32.421 7.029 17.098 1.00 35.78 209 GLY A N 1
ATOM 1608 C CA . GLY A 1 209 ? -32.867 5.838 16.404 1.00 35.78 209 GLY A CA 1
ATOM 1609 C C . GLY A 1 209 ? -32.816 5.977 14.889 1.00 35.78 209 GLY A C 1
ATOM 1610 O O . GLY A 1 209 ? -33.594 6.700 14.284 1.00 35.78 209 GLY A O 1
ATOM 1611 N N . SER A 1 210 ? -31.969 5.179 14.247 1.00 30.05 210 SER A N 1
ATOM 1612 C CA . SER A 1 210 ? -32.244 4.676 12.899 1.00 30.05 210 SER A CA 1
ATOM 1613 C C . SER A 1 210 ? -31.494 3.363 12.683 1.00 30.05 210 SER A C 1
ATOM 1615 O O . SER A 1 210 ? -30.390 3.308 12.149 1.00 30.05 210 SER A O 1
ATOM 1617 N N . ARG A 1 211 ? -32.107 2.259 13.124 1.00 33.09 211 ARG A N 1
ATOM 1618 C CA . ARG A 1 211 ? -31.740 0.921 12.644 1.00 33.09 211 ARG A CA 1
ATOM 1619 C C . ARG A 1 211 ? -32.203 0.801 11.190 1.00 33.09 211 ARG A C 1
ATOM 1621 O O . ARG A 1 211 ? -33.342 0.428 10.926 1.00 33.09 211 ARG A O 1
ATOM 1628 N N . GLY A 1 212 ? -31.333 1.155 10.250 1.00 29.20 212 GLY A N 1
ATOM 1629 C CA . GLY A 1 212 ? -31.524 0.860 8.833 1.00 29.20 212 GLY A CA 1
ATOM 1630 C C . GLY A 1 212 ? -31.214 -0.610 8.559 1.00 29.20 212 GLY A C 1
ATOM 1631 O O . GLY A 1 212 ? -30.059 -0.973 8.369 1.00 29.20 212 GLY A O 1
ATOM 1632 N N . ASN A 1 213 ? -32.240 -1.462 8.549 1.00 32.62 213 ASN A N 1
ATOM 1633 C CA . ASN A 1 213 ? -32.136 -2.840 8.070 1.00 32.62 213 ASN A CA 1
ATOM 1634 C C . ASN A 1 213 ? -31.963 -2.842 6.542 1.00 32.62 213 ASN A C 1
ATOM 1636 O O . ASN A 1 213 ? -32.944 -2.747 5.808 1.00 32.62 213 ASN A O 1
ATOM 1640 N N . GLY A 1 214 ? -30.730 -2.991 6.063 1.00 27.11 214 GLY A N 1
ATOM 1641 C CA . GLY A 1 214 ? -30.434 -3.322 4.670 1.00 27.11 214 GLY A CA 1
ATOM 1642 C C . GLY A 1 214 ? -30.030 -4.788 4.558 1.00 27.11 214 GLY A C 1
ATOM 1643 O O . GLY A 1 214 ? -28.872 -5.121 4.775 1.00 27.11 214 GLY A O 1
ATOM 1644 N N . ARG A 1 215 ? -30.976 -5.681 4.244 1.00 27.33 215 ARG A N 1
ATOM 1645 C CA . ARG A 1 215 ? -30.654 -7.060 3.846 1.00 27.33 215 ARG A CA 1
ATOM 1646 C C . ARG A 1 215 ? -30.240 -7.057 2.376 1.00 27.33 215 ARG A C 1
ATOM 1648 O O . ARG A 1 215 ? -31.075 -6.771 1.523 1.00 27.33 215 ARG A O 1
ATOM 1655 N N . SER A 1 216 ? -29.013 -7.461 2.073 1.00 25.14 216 SER A N 1
ATOM 1656 C CA . SER A 1 216 ? -28.641 -7.951 0.745 1.00 25.14 216 SER A CA 1
ATOM 1657 C C . SER A 1 216 ? -28.133 -9.386 0.866 1.00 25.14 216 SER A C 1
ATOM 1659 O O . SER A 1 216 ? -27.358 -9.730 1.756 1.00 25.14 216 SER A O 1
ATOM 1661 N N . ARG A 1 217 ? -28.665 -10.256 0.005 1.00 25.86 217 ARG A N 1
ATOM 1662 C CA . ARG A 1 217 ? -28.201 -11.633 -0.170 1.00 25.86 217 ARG A CA 1
ATOM 1663 C C . ARG A 1 217 ? -26.864 -11.590 -0.905 1.00 25.86 217 ARG A C 1
ATOM 1665 O O . ARG A 1 217 ? -26.757 -10.888 -1.906 1.00 25.86 217 ARG A O 1
ATOM 1672 N N . THR A 1 218 ? -25.885 -12.351 -0.436 1.00 25.97 218 THR A N 1
ATOM 1673 C CA . THR A 1 218 ? -24.646 -12.620 -1.168 1.00 25.97 218 THR A CA 1
ATOM 1674 C C . THR A 1 218 ? -24.602 -14.095 -1.543 1.00 25.97 218 THR A C 1
ATOM 1676 O O . THR A 1 218 ? -24.625 -14.976 -0.683 1.00 25.97 218 THR A O 1
ATOM 1679 N N . ASP A 1 219 ? -24.571 -14.351 -2.849 1.00 24.08 219 ASP A N 1
ATOM 1680 C CA . ASP A 1 219 ? -24.259 -15.661 -3.407 1.00 24.08 219 ASP A CA 1
ATOM 1681 C C . ASP A 1 219 ? -22.781 -15.985 -3.136 1.00 24.08 219 ASP A C 1
ATOM 1683 O O . ASP A 1 219 ? -21.893 -15.148 -3.317 1.00 24.08 219 ASP A O 1
ATOM 1687 N N . ARG A 1 220 ? -22.522 -17.205 -2.657 1.00 24.36 220 ARG A N 1
ATOM 1688 C CA . ARG A 1 220 ? -21.174 -17.758 -2.460 1.00 24.36 220 ARG A CA 1
ATOM 1689 C C . ARG A 1 220 ? -20.569 -18.146 -3.813 1.00 24.36 220 ARG A C 1
ATOM 1691 O O . ARG A 1 220 ? -21.188 -18.954 -4.502 1.00 24.36 220 ARG A O 1
ATOM 1698 N N . PRO A 1 221 ? -19.337 -17.732 -4.150 1.00 29.30 221 PRO A N 1
ATOM 1699 C CA . PRO A 1 221 ? -18.514 -18.486 -5.081 1.00 29.30 221 PRO A CA 1
ATOM 1700 C C . PRO A 1 221 ? -17.837 -19.651 -4.349 1.00 29.30 221 PRO A C 1
ATOM 1702 O O . PRO A 1 221 ? -17.464 -19.547 -3.177 1.00 29.30 221 PRO A O 1
ATOM 1705 N N . GLU A 1 222 ? -17.702 -20.769 -5.055 1.00 24.56 222 GLU A N 1
ATOM 1706 C CA . GLU A 1 222 ? -17.034 -21.983 -4.598 1.00 24.56 222 GLU A CA 1
ATOM 1707 C C . GLU A 1 222 ? -15.562 -21.741 -4.235 1.00 24.56 222 GLU A C 1
ATOM 1709 O O . GLU A 1 222 ? -14.837 -20.971 -4.866 1.00 24.56 222 GLU A O 1
ATOM 1714 N N . SER A 1 223 ? -15.121 -22.442 -3.193 1.00 27.91 223 SER A N 1
ATOM 1715 C CA . SER A 1 223 ? -13.773 -22.410 -2.643 1.00 27.91 223 SER A CA 1
ATOM 1716 C C . SER A 1 223 ? -12.769 -23.116 -3.561 1.00 27.91 223 SER A C 1
ATOM 1718 O O . SER A 1 223 ? -12.412 -24.280 -3.375 1.00 27.91 223 SER A O 1
ATOM 1720 N N . GLY A 1 224 ? -12.244 -22.375 -4.534 1.00 25.77 224 GLY A N 1
ATOM 1721 C CA . GLY A 1 224 ? -11.004 -22.730 -5.214 1.00 25.77 224 GLY A CA 1
ATOM 1722 C C . GLY A 1 224 ? -9.826 -22.626 -4.243 1.00 25.77 224 GLY A C 1
ATOM 1723 O O . GLY A 1 224 ? -9.499 -21.549 -3.755 1.00 25.77 224 GLY A O 1
ATOM 1724 N N . ARG A 1 225 ? -9.169 -23.752 -3.944 1.00 31.89 225 ARG A N 1
ATOM 1725 C CA . ARG A 1 225 ? -7.887 -23.777 -3.223 1.00 31.89 225 ARG A CA 1
ATOM 1726 C C . ARG A 1 225 ? -6.781 -23.223 -4.133 1.00 31.89 225 ARG A C 1
ATOM 1728 O O . ARG A 1 225 ? -6.065 -23.991 -4.764 1.00 31.89 225 ARG A O 1
ATOM 1735 N N . GLY A 1 226 ? -6.639 -21.904 -4.189 1.00 27.81 226 GLY A N 1
ATOM 1736 C CA . GLY A 1 226 ? -5.501 -21.199 -4.781 1.00 27.81 226 GLY A CA 1
ATOM 1737 C C . GLY A 1 226 ? -4.937 -20.253 -3.731 1.00 27.81 226 GLY A C 1
ATOM 1738 O O . GLY A 1 226 ? -5.597 -19.304 -3.340 1.00 27.81 226 GLY A O 1
ATOM 1739 N N . GLY A 1 227 ? -3.780 -20.582 -3.160 1.00 33.31 227 GLY A N 1
ATOM 1740 C CA . GLY A 1 227 ? -3.241 -19.835 -2.025 1.00 33.31 227 GLY A CA 1
ATOM 1741 C C . GLY A 1 227 ? -2.696 -18.464 -2.418 1.00 33.31 227 GLY A C 1
ATOM 1742 O O . GLY A 1 227 ? -2.116 -18.316 -3.493 1.00 33.31 227 GLY A O 1
ATOM 1743 N N . VAL A 1 228 ? -2.745 -17.522 -1.468 1.00 39.25 228 VAL A N 1
ATOM 1744 C CA . VAL A 1 228 ? -1.756 -16.439 -1.379 1.00 39.25 228 VAL A CA 1
ATOM 1745 C C . VAL A 1 228 ? -0.380 -17.047 -1.624 1.00 39.25 228 VAL A C 1
ATOM 1747 O O . VAL A 1 228 ? -0.066 -18.105 -1.067 1.00 39.25 228 VAL A O 1
ATOM 1750 N N . SER A 1 229 ? 0.409 -16.403 -2.483 1.00 43.44 229 SER A N 1
ATOM 1751 C CA . SER A 1 229 ? 1.772 -16.788 -2.841 1.00 43.44 229 SER A CA 1
ATOM 1752 C C . SER A 1 229 ? 2.583 -17.115 -1.581 1.00 43.44 229 SER A C 1
ATOM 1754 O O . SER A 1 229 ? 3.206 -16.251 -0.966 1.00 43.44 229 SER A O 1
ATOM 1756 N N . ARG A 1 230 ? 2.593 -18.395 -1.179 1.00 46.75 230 ARG A N 1
ATOM 1757 C CA . ARG A 1 230 ? 3.675 -18.962 -0.379 1.00 46.75 230 ARG A CA 1
ATOM 1758 C C . ARG A 1 230 ? 4.868 -18.819 -1.290 1.00 46.75 230 ARG A C 1
ATOM 1760 O O . ARG A 1 230 ? 5.019 -19.632 -2.207 1.00 46.75 230 ARG A O 1
ATOM 1767 N N . ALA A 1 231 ? 5.655 -17.769 -1.106 1.00 51.03 231 ALA A N 1
ATOM 1768 C CA . ALA A 1 231 ? 6.740 -17.572 -2.030 1.00 51.03 231 ALA A CA 1
ATOM 1769 C C . ALA A 1 231 ? 7.812 -18.617 -1.746 1.00 51.03 231 ALA A C 1
ATOM 1771 O O . ALA A 1 231 ? 8.501 -18.581 -0.728 1.00 51.03 231 ALA A O 1
ATOM 1772 N N . ARG A 1 232 ? 7.889 -19.619 -2.617 1.00 53.22 232 ARG A N 1
ATOM 1773 C CA . ARG A 1 232 ? 8.763 -20.783 -2.434 1.00 53.22 232 ARG A CA 1
ATOM 1774 C C . ARG A 1 232 ? 10.022 -20.684 -3.276 1.00 53.22 232 ARG A C 1
ATOM 1776 O O . ARG A 1 232 ? 10.955 -21.450 -3.055 1.00 53.22 232 ARG A O 1
ATOM 1783 N N . ARG A 1 233 ? 10.048 -19.771 -4.252 1.00 57.56 233 ARG A N 1
ATOM 1784 C CA . ARG A 1 233 ? 11.117 -19.709 -5.246 1.00 57.56 233 ARG A CA 1
ATOM 1785 C C . ARG A 1 233 ? 11.470 -18.270 -5.602 1.00 57.56 233 ARG A C 1
ATOM 1787 O O . ARG A 1 233 ? 10.666 -17.544 -6.179 1.00 57.56 233 ARG A O 1
ATOM 1794 N N . VAL A 1 234 ? 12.703 -17.890 -5.284 1.00 62.50 234 VAL A N 1
ATOM 1795 C CA . VAL A 1 234 ? 13.310 -16.654 -5.782 1.00 62.50 234 VAL A CA 1
ATOM 1796 C C . VAL A 1 234 ? 13.815 -16.904 -7.197 1.00 62.50 234 VAL A C 1
ATOM 1798 O O . VAL A 1 234 ? 14.511 -17.887 -7.447 1.00 62.50 234 VAL A O 1
ATOM 1801 N N . VAL A 1 235 ? 13.462 -16.011 -8.112 1.00 66.81 235 VAL A N 1
ATOM 1802 C CA . VAL A 1 235 ? 14.048 -15.929 -9.448 1.00 66.81 235 VAL A CA 1
ATOM 1803 C C . VAL A 1 235 ? 14.927 -14.687 -9.483 1.00 66.81 235 VAL A C 1
ATOM 1805 O O . VAL A 1 235 ? 14.471 -13.587 -9.163 1.00 66.81 235 VAL A O 1
ATOM 1808 N N . ALA A 1 236 ? 16.188 -14.883 -9.852 1.00 64.88 236 ALA A N 1
ATOM 1809 C CA . ALA A 1 236 ? 17.112 -13.800 -10.135 1.00 64.88 236 ALA A CA 1
ATOM 1810 C C . ALA A 1 236 ? 16.731 -13.133 -11.465 1.00 64.88 236 ALA A C 1
ATOM 1812 O O . ALA A 1 236 ? 16.620 -13.812 -12.484 1.00 64.88 236 ALA A O 1
ATOM 1813 N N . LEU A 1 237 ? 16.522 -11.817 -11.445 1.00 63.34 237 LEU A N 1
ATOM 1814 C CA . LEU A 1 237 ? 16.451 -10.998 -12.652 1.00 63.34 237 LEU A CA 1
ATOM 1815 C C . LEU A 1 237 ? 17.830 -10.397 -12.934 1.00 63.34 237 LEU A C 1
ATOM 1817 O O . LEU A 1 237 ? 18.345 -9.611 -12.134 1.00 63.34 237 LEU A O 1
ATOM 1821 N N . GLU A 1 238 ? 18.388 -10.749 -14.087 1.00 64.06 238 GLU A N 1
ATOM 1822 C CA . GLU A 1 238 ? 19.691 -10.291 -14.580 1.00 64.06 238 GLU A CA 1
ATOM 1823 C C . GLU A 1 238 ? 19.505 -9.158 -15.594 1.00 64.06 238 GLU A C 1
ATOM 1825 O O . GLU A 1 238 ? 19.826 -9.271 -16.771 1.00 64.06 238 GLU A O 1
ATOM 1830 N N . VAL A 1 239 ? 18.918 -8.061 -15.125 1.00 74.19 239 VAL A N 1
ATOM 1831 C CA . VAL A 1 239 ? 18.728 -6.835 -15.908 1.00 74.19 239 VAL A CA 1
ATOM 1832 C C . VAL A 1 239 ? 19.746 -5.782 -15.473 1.00 74.19 239 VAL A C 1
ATOM 1834 O O . VAL A 1 239 ? 20.055 -5.683 -14.281 1.00 74.19 239 VAL A O 1
ATOM 1837 N N . ALA A 1 240 ? 20.262 -5.012 -16.439 1.00 69.81 240 ALA A N 1
ATOM 1838 C CA . ALA A 1 240 ? 21.289 -3.994 -16.202 1.00 69.81 240 ALA A CA 1
ATOM 1839 C C . ALA A 1 240 ? 20.805 -2.917 -15.219 1.00 69.81 240 ALA A C 1
ATOM 1841 O O . ALA A 1 240 ? 21.504 -2.582 -14.264 1.00 69.81 240 ALA A O 1
ATOM 1842 N N . GLU A 1 241 ? 19.570 -2.449 -15.406 1.00 79.19 241 GLU A N 1
ATOM 1843 C CA . GLU A 1 241 ? 18.924 -1.506 -14.500 1.00 79.19 241 GLU A CA 1
ATOM 1844 C C . GLU A 1 241 ? 18.143 -2.223 -13.404 1.00 79.19 241 GLU A C 1
ATOM 1846 O O . GLU A 1 241 ? 17.454 -3.220 -13.637 1.00 79.19 241 GLU A O 1
ATOM 1851 N N . ARG A 1 242 ? 18.212 -1.695 -12.180 1.00 87.06 242 ARG A N 1
ATOM 1852 C CA . ARG A 1 242 ? 17.479 -2.265 -11.047 1.00 87.06 242 ARG A CA 1
ATOM 1853 C C . ARG A 1 242 ? 15.967 -2.093 -11.267 1.00 87.06 242 ARG A C 1
ATOM 1855 O O . ARG A 1 242 ? 15.519 -0.956 -11.405 1.00 87.06 242 ARG A O 1
ATOM 1862 N N . PRO A 1 243 ? 15.161 -3.170 -11.227 1.00 91.00 243 PRO A N 1
ATOM 1863 C CA . PRO A 1 243 ? 13.736 -3.092 -11.515 1.00 91.00 243 PRO A CA 1
ATOM 1864 C C . PRO A 1 243 ? 12.966 -2.319 -10.438 1.00 91.00 243 PRO A C 1
ATOM 1866 O O . PRO A 1 243 ? 13.316 -2.344 -9.253 1.00 91.00 243 PRO A O 1
ATOM 1869 N N . GLY A 1 244 ? 11.886 -1.665 -10.862 1.00 92.94 244 GLY A N 1
ATOM 1870 C CA . GLY A 1 244 ? 10.895 -1.049 -9.988 1.00 92.94 244 GLY A CA 1
ATOM 1871 C C . GLY A 1 244 ? 9.867 -2.059 -9.467 1.00 92.94 244 GLY A C 1
ATOM 1872 O O . GLY A 1 244 ? 9.978 -3.271 -9.679 1.00 92.94 244 GLY A O 1
ATOM 1873 N N . GLY A 1 245 ? 8.866 -1.547 -8.765 1.00 93.12 245 GLY A N 1
ATOM 1874 C CA . GLY A 1 245 ? 7.770 -2.291 -8.166 1.00 93.12 245 GLY A CA 1
ATOM 1875 C C . GLY A 1 245 ? 8.172 -3.178 -6.989 1.00 93.12 245 GLY A C 1
ATOM 1876 O O . GLY A 1 245 ? 9.234 -3.037 -6.377 1.00 93.12 245 GLY A O 1
ATOM 1877 N N . ASP A 1 246 ? 7.304 -4.134 -6.704 1.00 90.69 246 ASP A N 1
ATOM 1878 C CA . ASP A 1 246 ? 7.435 -5.104 -5.627 1.00 90.69 246 ASP A CA 1
ATOM 1879 C C . ASP A 1 246 ? 7.903 -6.458 -6.165 1.00 90.69 246 ASP A C 1
ATOM 1881 O O . ASP A 1 246 ? 7.872 -6.732 -7.364 1.00 90.69 246 ASP A O 1
ATOM 1885 N N . ARG A 1 247 ? 8.367 -7.356 -5.289 1.00 87.31 247 ARG A N 1
ATOM 1886 C CA . ARG A 1 247 ? 8.918 -8.662 -5.718 1.00 87.31 247 ARG A CA 1
ATOM 1887 C C . ARG A 1 247 ? 7.908 -9.542 -6.460 1.00 87.31 247 ARG A C 1
ATOM 1889 O O . ARG A 1 247 ? 8.327 -10.443 -7.184 1.00 87.31 247 ARG A O 1
ATOM 1896 N N . VAL A 1 248 ? 6.616 -9.292 -6.271 1.00 90.06 248 VAL A N 1
ATOM 1897 C CA . VAL A 1 248 ? 5.511 -9.982 -6.954 1.00 90.06 248 VAL A CA 1
ATOM 1898 C C . VAL A 1 248 ? 4.866 -9.151 -8.065 1.00 90.06 248 VAL A C 1
ATOM 1900 O O . VAL A 1 248 ? 3.986 -9.647 -8.753 1.00 90.06 248 VAL A O 1
ATOM 1903 N N . CYS A 1 249 ? 5.328 -7.921 -8.286 1.00 93.81 249 CYS A N 1
ATOM 1904 C CA . CYS A 1 249 ? 4.906 -7.063 -9.387 1.00 93.81 249 CYS A CA 1
ATOM 1905 C C . CYS A 1 249 ? 6.071 -6.139 -9.752 1.00 93.81 249 CYS A C 1
ATOM 1907 O O . CYS A 1 249 ? 6.197 -5.036 -9.217 1.00 93.81 249 CYS A O 1
ATOM 1909 N N . ARG A 1 250 ? 6.964 -6.617 -10.621 1.00 93.75 250 ARG A N 1
ATOM 1910 C CA . ARG A 1 250 ? 8.157 -5.875 -11.039 1.00 93.75 250 ARG A CA 1
ATOM 1911 C C . ARG A 1 250 ? 7.872 -5.024 -12.247 1.00 93.75 250 ARG A C 1
ATOM 1913 O O . ARG A 1 250 ? 7.206 -5.475 -13.168 1.00 93.75 250 ARG A O 1
ATOM 1920 N N . THR A 1 251 ? 8.460 -3.840 -12.273 1.00 93.88 251 THR A N 1
ATOM 1921 C CA . THR A 1 251 ? 8.468 -3.018 -13.474 1.00 93.88 251 THR A CA 1
ATOM 1922 C C . THR A 1 251 ? 9.882 -2.947 -14.039 1.00 93.88 251 THR A C 1
ATOM 1924 O O . THR A 1 251 ? 10.855 -2.773 -13.297 1.00 93.88 251 THR A O 1
ATOM 1927 N N . LEU A 1 252 ? 10.017 -3.179 -15.341 1.00 93.31 252 LEU A N 1
ATOM 1928 C CA . LEU A 1 252 ? 11.296 -3.286 -16.034 1.00 93.31 252 LEU A CA 1
ATOM 1929 C C . LEU A 1 252 ? 11.436 -2.150 -17.035 1.00 93.31 252 LEU A C 1
ATOM 1931 O O . LEU A 1 252 ? 10.489 -1.833 -17.749 1.00 93.31 252 LEU A O 1
ATOM 1935 N N . ARG A 1 253 ? 12.644 -1.595 -17.113 1.00 90.56 253 ARG A N 1
ATOM 1936 C CA . ARG A 1 253 ? 13.060 -0.731 -18.218 1.00 90.56 253 ARG A CA 1
ATOM 1937 C C . ARG A 1 253 ? 13.835 -1.545 -19.215 1.00 90.56 253 ARG A C 1
ATOM 1939 O O . ARG A 1 253 ? 14.730 -2.293 -18.821 1.00 90.56 253 ARG A O 1
ATOM 1946 N N . VAL A 1 254 ? 13.484 -1.396 -20.476 1.00 89.81 254 VAL A N 1
ATOM 1947 C CA . VAL A 1 254 ? 14.047 -2.186 -21.557 1.00 89.81 254 VAL A CA 1
ATOM 1948 C C . VAL A 1 254 ? 14.361 -1.258 -22.720 1.00 89.81 254 VAL A C 1
ATOM 1950 O O . VAL A 1 254 ? 13.603 -0.342 -23.023 1.00 89.81 254 VAL A O 1
ATOM 1953 N N . ALA A 1 255 ? 15.502 -1.484 -23.368 1.00 87.25 255 ALA A N 1
ATOM 1954 C CA . ALA A 1 255 ? 15.829 -0.769 -24.592 1.00 87.25 255 ALA A CA 1
ATOM 1955 C C . ALA A 1 255 ? 14.742 -1.033 -25.658 1.00 87.25 255 ALA A C 1
ATOM 1957 O O . ALA A 1 255 ? 14.266 -2.169 -25.744 1.00 87.25 255 ALA A O 1
ATOM 1958 N N . PRO A 1 256 ? 14.339 -0.034 -26.469 1.00 87.00 256 PRO A N 1
ATOM 1959 C CA . PRO A 1 256 ? 13.221 -0.177 -27.407 1.00 87.00 256 PRO A CA 1
ATOM 1960 C C . PRO A 1 256 ? 13.330 -1.370 -28.370 1.00 87.00 256 PRO A C 1
ATOM 1962 O O . PRO A 1 256 ? 12.321 -1.980 -28.705 1.00 87.00 256 PRO A O 1
ATOM 1965 N N . ASP A 1 257 ? 14.544 -1.727 -28.784 1.00 90.56 257 ASP A N 1
ATOM 1966 C CA . ASP A 1 257 ? 14.855 -2.845 -29.683 1.00 90.56 257 ASP A CA 1
ATOM 1967 C C . ASP A 1 257 ? 14.888 -4.218 -28.987 1.00 90.56 257 ASP A C 1
ATOM 1969 O O . ASP A 1 257 ? 14.926 -5.250 -29.656 1.00 90.56 257 ASP A O 1
ATOM 1973 N N . ALA A 1 258 ? 14.841 -4.248 -27.653 1.00 89.81 258 ALA A N 1
ATOM 1974 C CA . ALA A 1 258 ? 14.901 -5.462 -26.844 1.00 89.81 258 ALA A CA 1
ATOM 1975 C C . ALA A 1 258 ? 13.578 -5.807 -26.136 1.00 89.81 258 ALA A C 1
ATOM 1977 O O . ALA A 1 258 ? 13.505 -6.859 -25.497 1.00 89.81 258 ALA A O 1
ATOM 1978 N N . VAL A 1 259 ? 12.542 -4.959 -26.226 1.00 90.94 259 VAL A N 1
ATOM 1979 C CA . VAL A 1 259 ? 11.265 -5.141 -25.502 1.00 90.94 259 VAL A CA 1
ATOM 1980 C C . VAL A 1 259 ? 10.662 -6.516 -25.778 1.00 90.94 259 VAL A C 1
ATOM 1982 O O . VAL A 1 259 ? 10.411 -7.253 -24.829 1.00 90.94 259 VAL A O 1
ATOM 1985 N N . ASP A 1 260 ? 10.508 -6.890 -27.049 1.00 93.62 260 ASP A N 1
ATOM 1986 C CA . ASP A 1 260 ? 9.886 -8.159 -27.449 1.00 93.62 260 ASP A CA 1
ATOM 1987 C C . ASP A 1 260 ? 10.666 -9.371 -26.914 1.00 93.62 260 ASP A C 1
ATOM 1989 O O . ASP A 1 260 ? 10.088 -10.293 -26.337 1.00 93.62 260 ASP A O 1
ATOM 1993 N N . ALA A 1 261 ? 11.997 -9.339 -27.034 1.00 91.75 261 ALA A N 1
ATOM 1994 C CA . ALA A 1 261 ? 12.865 -10.422 -26.578 1.00 91.75 261 ALA A CA 1
ATOM 1995 C C . ALA A 1 261 ? 12.855 -10.572 -25.046 1.00 91.75 261 ALA A C 1
ATOM 1997 O O . ALA A 1 261 ? 12.828 -11.689 -24.521 1.00 91.75 261 ALA A O 1
ATOM 1998 N N . VAL A 1 262 ? 12.864 -9.457 -24.306 1.00 91.69 262 VAL A N 1
ATOM 1999 C CA . VAL A 1 262 ? 12.785 -9.477 -22.836 1.00 91.69 262 VAL A CA 1
ATOM 2000 C C . VAL A 1 262 ? 11.402 -9.922 -22.377 1.00 91.69 262 VAL A C 1
ATOM 2002 O O . VAL A 1 262 ? 11.301 -10.708 -21.436 1.00 91.69 262 VAL A O 1
ATOM 2005 N N . GLU A 1 263 ? 10.346 -9.462 -23.043 1.00 93.94 263 GLU 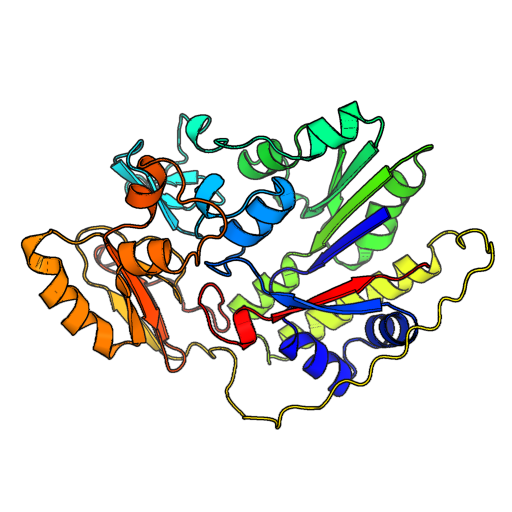A N 1
ATOM 2006 C CA . GLU A 1 263 ? 8.969 -9.869 -22.782 1.00 93.94 263 GLU A CA 1
ATOM 2007 C C . GLU A 1 263 ? 8.808 -11.388 -22.943 1.00 93.94 263 GLU A C 1
ATOM 2009 O O . GLU A 1 263 ? 8.355 -12.061 -22.015 1.00 93.94 263 GLU A O 1
ATOM 2014 N N . GLU A 1 264 ? 9.260 -11.958 -24.063 1.00 93.62 264 GLU A N 1
ATOM 2015 C CA . GLU A 1 264 ? 9.261 -13.408 -24.286 1.00 93.62 264 GLU A CA 1
ATOM 2016 C C . GLU A 1 264 ? 10.053 -14.145 -23.196 1.00 93.62 264 GLU A C 1
ATOM 2018 O O . GLU A 1 264 ? 9.582 -15.131 -22.620 1.00 93.62 264 GLU A O 1
ATOM 2023 N N . HIS A 1 265 ? 11.230 -13.626 -22.840 1.00 90.19 265 HIS A N 1
ATOM 2024 C CA . HIS A 1 265 ? 12.067 -14.215 -21.806 1.00 90.19 265 HIS A CA 1
ATOM 2025 C C . HIS A 1 265 ? 11.386 -14.239 -20.433 1.00 90.19 265 HIS A C 1
ATOM 2027 O O . HIS A 1 265 ? 11.460 -15.248 -19.727 1.00 90.19 265 HIS A O 1
ATOM 2033 N N . VAL A 1 266 ? 10.749 -13.142 -20.013 1.00 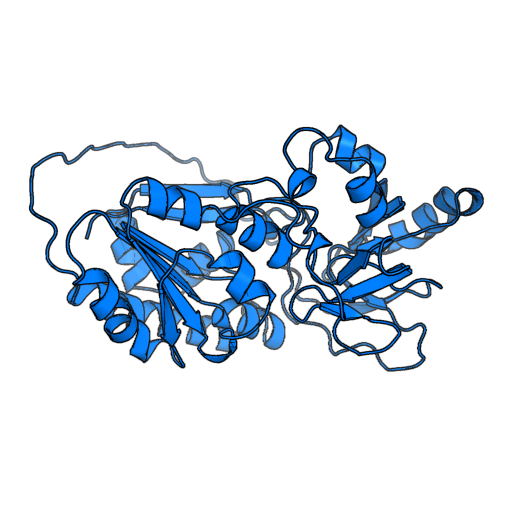91.25 266 VAL A N 1
ATOM 2034 C CA . VAL A 1 266 ? 10.169 -13.028 -18.666 1.00 91.25 266 VAL A CA 1
ATOM 2035 C C . VAL A 1 266 ? 8.793 -13.684 -18.541 1.00 91.25 266 VAL A C 1
ATOM 2037 O O . VAL A 1 266 ? 8.415 -14.066 -17.429 1.00 91.25 266 VAL A O 1
ATOM 2040 N N . ARG A 1 267 ? 8.092 -13.937 -19.658 1.00 93.88 267 ARG A N 1
ATOM 2041 C CA . ARG A 1 267 ? 6.822 -14.692 -19.695 1.00 93.88 267 ARG A CA 1
ATOM 2042 C C . ARG A 1 267 ? 6.927 -16.094 -19.090 1.00 93.88 267 ARG A C 1
ATOM 2044 O O . ARG A 1 267 ? 5.948 -16.617 -18.568 1.00 93.88 267 ARG A O 1
ATOM 2051 N N . ARG A 1 268 ? 8.123 -16.694 -19.056 1.00 90.25 268 ARG A N 1
ATOM 2052 C CA . ARG A 1 268 ? 8.352 -17.991 -18.386 1.00 90.25 268 ARG A CA 1
ATOM 2053 C C . ARG A 1 268 ? 8.196 -17.951 -16.859 1.00 90.25 268 ARG A C 1
ATOM 2055 O O . ARG A 1 268 ? 8.161 -19.004 -16.223 1.00 90.25 268 ARG A O 1
ATOM 2062 N N . TYR A 1 269 ? 8.157 -16.763 -16.254 1.00 89.38 269 TYR A N 1
ATOM 2063 C CA . TYR A 1 269 ? 8.070 -16.590 -14.800 1.00 89.38 269 TYR A CA 1
ATOM 2064 C C . TYR A 1 269 ? 6.674 -16.205 -14.305 1.00 89.38 269 TYR A C 1
ATOM 2066 O O . TYR A 1 269 ? 6.373 -16.418 -13.125 1.00 89.38 269 TYR A O 1
ATOM 2074 N N . GLY A 1 270 ? 5.825 -15.662 -15.175 1.00 91.69 270 GLY A N 1
ATOM 2075 C CA . GLY A 1 270 ? 4.483 -15.215 -14.831 1.00 91.69 270 GLY A CA 1
ATOM 2076 C C . GLY A 1 270 ? 3.846 -14.369 -15.925 1.00 91.69 270 GLY A C 1
ATOM 2077 O O . GLY A 1 270 ? 4.275 -14.400 -17.077 1.00 91.69 270 GLY A O 1
ATOM 2078 N N . ASP A 1 271 ? 2.818 -13.620 -15.543 1.00 94.56 271 ASP A N 1
ATOM 2079 C CA . ASP A 1 271 ? 2.135 -12.705 -16.448 1.00 94.56 271 ASP A CA 1
ATOM 2080 C C . ASP A 1 271 ? 3.002 -11.492 -16.751 1.00 94.56 271 ASP A C 1
ATOM 2082 O O . ASP A 1 271 ? 3.681 -10.956 -15.873 1.00 94.56 271 ASP A O 1
ATOM 2086 N N . VAL A 1 272 ? 2.967 -11.060 -18.008 1.00 95.81 272 VAL A N 1
ATOM 2087 C CA . VAL A 1 272 ? 3.693 -9.886 -18.483 1.00 95.81 272 VAL A CA 1
ATOM 2088 C C . VAL A 1 272 ? 2.720 -9.003 -19.241 1.00 95.81 272 VAL A C 1
ATOM 2090 O O . VAL A 1 272 ? 1.989 -9.492 -20.105 1.00 95.81 272 VAL A O 1
ATOM 2093 N N . MET A 1 273 ? 2.727 -7.718 -18.905 1.00 95.25 273 MET A N 1
ATOM 2094 C CA . MET A 1 273 ? 1.977 -6.673 -19.592 1.00 95.25 273 MET A CA 1
ATOM 2095 C C . MET A 1 273 ? 2.935 -5.573 -20.017 1.00 95.25 273 MET A C 1
ATOM 2097 O O . MET A 1 273 ? 3.851 -5.230 -19.263 1.00 95.25 273 MET A O 1
ATOM 2101 N N . ARG A 1 274 ? 2.702 -4.966 -21.179 1.00 94.75 274 ARG A N 1
ATOM 2102 C CA . ARG A 1 274 ? 3.368 -3.699 -21.489 1.00 94.75 274 ARG A CA 1
ATOM 2103 C C . ARG A 1 274 ? 2.759 -2.611 -20.625 1.00 94.75 274 ARG A C 1
ATOM 2105 O O . ARG A 1 274 ? 1.547 -2.575 -20.407 1.00 94.75 274 ARG A O 1
ATOM 2112 N N . SER A 1 275 ? 3.579 -1.686 -20.146 1.00 91.44 275 SER A N 1
ATOM 2113 C CA . SER A 1 275 ? 3.079 -0.586 -19.319 1.00 91.44 275 SER A CA 1
ATOM 2114 C C . SER A 1 275 ? 2.026 0.239 -20.060 1.00 91.44 275 SER A C 1
ATOM 2116 O O . SER A 1 275 ? 1.051 0.663 -19.446 1.00 91.44 275 SER A O 1
ATOM 2118 N N . SER A 1 276 ? 2.179 0.433 -21.376 1.00 89.75 276 SER A N 1
ATOM 2119 C CA . SER A 1 276 ? 1.192 1.117 -22.224 1.00 89.75 276 SER A CA 1
ATOM 2120 C C . SER A 1 276 ? -0.181 0.445 -22.185 1.00 89.75 276 SER A C 1
ATOM 2122 O O . SER A 1 276 ? -1.179 1.130 -21.987 1.00 89.75 276 SER A O 1
ATOM 2124 N N . GLU A 1 277 ? -0.230 -0.885 -22.276 1.00 92.56 277 GLU A N 1
ATOM 2125 C CA . GLU A 1 277 ? -1.473 -1.662 -22.195 1.00 92.56 277 GLU A CA 1
ATOM 2126 C C . GLU A 1 277 ? -2.117 -1.519 -20.812 1.00 92.56 277 GLU A C 1
ATOM 2128 O O . GLU A 1 277 ? -3.324 -1.325 -20.699 1.00 92.56 277 GLU A O 1
ATOM 2133 N N . ALA A 1 278 ? -1.311 -1.546 -19.744 1.00 91.75 278 ALA A N 1
ATOM 2134 C CA . ALA A 1 278 ? -1.795 -1.325 -18.381 1.00 91.75 278 ALA A CA 1
ATOM 2135 C C . ALA A 1 278 ? -2.401 0.080 -18.189 1.00 91.75 278 ALA A C 1
ATOM 2137 O O . ALA A 1 278 ? -3.394 0.240 -17.473 1.00 91.75 278 ALA A O 1
ATOM 2138 N N . TRP A 1 279 ? -1.829 1.096 -18.843 1.00 87.50 279 TRP A N 1
ATOM 2139 C CA . TRP A 1 279 ? -2.366 2.459 -18.858 1.00 87.50 279 TRP A CA 1
ATOM 2140 C C . TRP A 1 279 ? -3.671 2.564 -19.644 1.00 87.50 279 TRP A C 1
ATOM 2142 O O . TRP A 1 279 ? -4.619 3.174 -19.154 1.00 87.50 279 TRP A O 1
ATOM 2152 N N . GLU A 1 280 ? -3.726 1.980 -20.839 1.00 89.19 280 GLU A N 1
ATOM 2153 C CA . GLU A 1 280 ? -4.919 1.976 -21.695 1.00 89.19 280 GLU A CA 1
ATOM 2154 C C . GLU A 1 280 ? -6.083 1.223 -21.046 1.00 89.19 280 GLU A C 1
ATOM 2156 O O . GLU A 1 280 ? -7.224 1.679 -21.101 1.00 89.19 280 GLU A O 1
ATOM 2161 N N . ALA A 1 281 ? -5.788 0.131 -20.339 1.00 91.12 281 ALA A N 1
ATOM 2162 C CA . ALA A 1 281 ? -6.755 -0.612 -19.537 1.00 91.12 281 ALA A CA 1
ATOM 2163 C C . ALA A 1 281 ? -7.199 0.130 -18.259 1.00 91.12 281 ALA A C 1
ATOM 2165 O O . ALA A 1 281 ? -8.090 -0.340 -17.553 1.00 91.12 281 ALA A O 1
ATOM 2166 N N . GLY A 1 282 ? -6.587 1.275 -17.933 1.00 90.44 282 GLY A N 1
ATOM 2167 C CA . GLY A 1 282 ? -6.952 2.091 -16.776 1.00 90.44 282 GLY A CA 1
ATOM 2168 C C . GLY A 1 282 ? -6.566 1.487 -15.424 1.00 90.44 282 GLY A C 1
ATOM 2169 O O . GLY A 1 282 ? -7.124 1.898 -14.405 1.00 90.44 282 GLY A O 1
ATOM 2170 N N . LEU A 1 283 ? -5.614 0.544 -15.381 1.00 92.38 283 LEU A N 1
ATOM 2171 C CA . LEU A 1 283 ? -5.278 -0.196 -14.156 1.00 92.38 283 LEU A CA 1
ATOM 2172 C C . LEU A 1 283 ? -4.822 0.724 -13.017 1.00 92.38 283 LEU A C 1
ATOM 2174 O O . LEU A 1 283 ? -5.213 0.537 -11.869 1.00 92.38 283 LEU A O 1
ATOM 2178 N N . PHE A 1 284 ? -4.053 1.767 -13.330 1.00 91.75 284 PHE A N 1
ATOM 2179 C CA . PHE A 1 284 ? -3.543 2.718 -12.336 1.00 91.75 284 PHE A CA 1
ATOM 2180 C C . PHE A 1 284 ? -4.595 3.716 -11.816 1.00 91.75 284 PHE A C 1
ATOM 2182 O O . PHE A 1 284 ? -4.279 4.524 -10.940 1.00 91.75 284 PHE A O 1
ATOM 2189 N N . GLY A 1 285 ? -5.828 3.663 -12.341 1.00 89.31 285 GLY A N 1
ATOM 2190 C CA . GLY A 1 285 ? -6.971 4.492 -11.955 1.00 89.31 285 GLY A CA 1
ATOM 2191 C C . GLY A 1 285 ? -6.874 5.960 -12.390 1.00 89.31 285 GLY A C 1
ATOM 2192 O O . GLY A 1 285 ? -5.828 6.582 -12.305 1.00 89.31 285 GLY A O 1
ATOM 2193 N N . GLY A 1 286 ? -7.991 6.571 -12.792 1.00 78.38 286 GLY A N 1
ATOM 2194 C CA . GLY A 1 286 ? -8.009 7.964 -13.265 1.00 78.38 286 GLY A CA 1
ATOM 2195 C C . GLY A 1 286 ? -7.427 8.147 -14.674 1.00 78.38 286 GLY A C 1
ATOM 2196 O O . GLY A 1 286 ? -6.996 7.193 -15.315 1.00 78.38 286 GLY A O 1
ATOM 2197 N N . ALA A 1 287 ? -7.454 9.382 -15.186 1.00 70.88 287 ALA A N 1
ATOM 2198 C CA . ALA A 1 287 ? -6.829 9.688 -16.473 1.00 70.88 287 ALA A CA 1
ATOM 2199 C C . ALA A 1 287 ? -5.310 9.449 -16.378 1.00 70.88 287 ALA A C 1
ATOM 2201 O O . ALA A 1 287 ? -4.737 9.777 -15.332 1.00 70.88 287 ALA A O 1
ATOM 2202 N N . PRO A 1 288 ? -4.661 8.902 -17.428 1.00 58.78 288 PRO A N 1
ATOM 2203 C CA . PRO A 1 288 ? -3.229 8.645 -17.416 1.00 58.78 288 PRO A CA 1
ATOM 2204 C C . PRO A 1 288 ? -2.507 9.915 -16.982 1.00 58.78 288 PRO A C 1
ATOM 2206 O O . PRO A 1 288 ? -2.684 10.978 -17.582 1.00 58.78 288 PRO A O 1
ATOM 2209 N N . GLY A 1 289 ? -1.774 9.806 -15.875 1.00 57.25 289 GLY A N 1
ATOM 2210 C CA . GLY A 1 289 ? -1.076 10.934 -15.294 1.00 57.25 289 GLY A CA 1
ATOM 2211 C C . GLY A 1 289 ? -0.062 11.517 -16.268 1.00 57.25 289 GLY A C 1
ATOM 2212 O O . GLY A 1 289 ? 0.243 10.935 -17.310 1.00 57.25 289 GLY A O 1
ATOM 2213 N N . GLN A 1 290 ? 0.441 12.695 -15.906 1.00 63.00 290 GLN A N 1
ATOM 2214 C CA . GLN A 1 290 ? 1.499 13.415 -16.614 1.00 63.00 290 GLN A CA 1
ATOM 2215 C C . GLN A 1 290 ? 2.549 12.445 -17.179 1.00 63.00 290 GLN A C 1
ATOM 2217 O O . GLN A 1 290 ? 2.897 11.477 -16.508 1.00 63.00 290 GLN A O 1
ATOM 2222 N N . VAL A 1 291 ? 3.055 12.707 -18.390 1.00 64.00 291 VAL A N 1
ATOM 2223 C CA . VAL A 1 291 ? 4.018 11.850 -19.123 1.00 64.00 291 VAL A CA 1
ATOM 2224 C C . VAL A 1 291 ? 5.123 11.285 -18.216 1.00 64.00 291 VAL A C 1
ATOM 2226 O O . VAL A 1 291 ? 5.437 10.100 -18.292 1.00 64.00 291 VAL A O 1
ATOM 2229 N N . LEU A 1 292 ? 5.600 12.099 -17.271 1.00 68.38 292 LEU A N 1
ATOM 2230 C CA . LEU A 1 292 ? 6.562 11.749 -16.226 1.00 68.38 292 LEU A CA 1
ATOM 2231 C C . LEU A 1 292 ? 6.222 10.464 -15.437 1.00 68.38 292 LEU A C 1
ATOM 2233 O O . LEU A 1 292 ? 7.107 9.689 -15.089 1.00 68.38 292 LEU A O 1
ATOM 2237 N N . PHE A 1 293 ? 4.947 10.184 -15.162 1.00 73.12 293 PHE A N 1
ATOM 2238 C CA . PHE A 1 293 ? 4.536 8.989 -14.418 1.00 73.12 293 PHE A CA 1
ATOM 2239 C C . PHE A 1 293 ? 4.550 7.719 -15.265 1.00 73.12 293 PHE A C 1
ATOM 2241 O O . PHE A 1 293 ? 4.793 6.641 -14.723 1.00 73.12 293 PHE A O 1
ATOM 2248 N N . ARG A 1 294 ? 4.361 7.830 -16.587 1.00 76.19 294 ARG A N 1
ATOM 2249 C CA . ARG A 1 294 ? 4.561 6.693 -17.499 1.00 76.19 294 ARG A CA 1
ATOM 2250 C C . ARG A 1 294 ? 6.018 6.268 -17.486 1.00 76.19 294 ARG A C 1
ATOM 2252 O O . ARG A 1 294 ? 6.305 5.079 -17.366 1.00 76.19 294 ARG A O 1
ATOM 2259 N N . GLU A 1 295 ? 6.918 7.249 -17.499 1.00 83.00 295 GLU A N 1
ATOM 2260 C CA . GLU A 1 295 ? 8.343 6.985 -17.384 1.00 83.00 295 GLU A CA 1
ATOM 2261 C C . GLU A 1 295 ? 8.659 6.266 -16.078 1.00 83.00 295 GLU A C 1
ATOM 2263 O O . GLU A 1 295 ? 9.433 5.331 -16.130 1.00 83.00 295 GLU A O 1
ATOM 2268 N N . ARG A 1 296 ? 8.044 6.568 -14.926 1.00 88.69 296 ARG A N 1
ATOM 2269 C CA . ARG A 1 296 ? 8.336 5.864 -13.653 1.00 88.69 296 ARG A CA 1
ATOM 2270 C C . ARG A 1 296 ? 7.968 4.374 -13.632 1.00 88.69 296 ARG A C 1
ATOM 2272 O O . ARG A 1 296 ? 8.622 3.615 -12.914 1.00 88.69 296 ARG A O 1
ATOM 2279 N N . VAL A 1 297 ? 6.993 3.940 -14.434 1.00 89.12 297 VAL A N 1
ATOM 2280 C CA . VAL A 1 297 ? 6.651 2.512 -14.563 1.00 89.12 297 VAL A CA 1
ATOM 2281 C C . VAL A 1 297 ? 7.774 1.778 -15.295 1.00 89.12 297 VAL A C 1
ATOM 2283 O O . VAL A 1 297 ? 8.273 0.781 -14.792 1.00 89.12 297 VAL A O 1
ATOM 2286 N N . GLY A 1 298 ? 8.246 2.304 -16.424 1.00 89.62 298 GLY A N 1
ATOM 2287 C CA . GLY A 1 298 ? 9.095 1.560 -17.361 1.00 89.62 298 GLY A CA 1
ATOM 2288 C C . GLY A 1 298 ? 8.253 0.910 -18.458 1.00 89.62 298 GLY A C 1
ATOM 2289 O O . GLY A 1 298 ? 7.123 1.332 -18.699 1.00 89.62 298 GLY A O 1
ATOM 2290 N N . ASP A 1 299 ? 8.773 -0.124 -19.105 1.00 92.19 299 ASP A N 1
ATOM 2291 C CA . ASP A 1 299 ? 8.242 -0.666 -20.362 1.00 92.19 299 ASP A CA 1
ATOM 2292 C C . ASP A 1 299 ? 7.410 -1.935 -20.159 1.00 92.19 299 ASP A C 1
ATOM 2294 O O . ASP A 1 299 ? 6.374 -2.111 -20.802 1.00 92.19 299 ASP A O 1
ATOM 2298 N N . LEU A 1 300 ? 7.829 -2.796 -19.225 1.00 94.94 300 LEU A N 1
ATOM 2299 C CA . LEU A 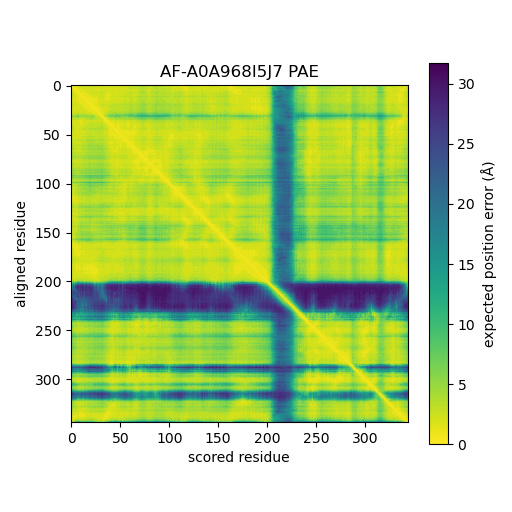1 300 ? 7.160 -4.061 -18.917 1.00 94.94 300 LEU A CA 1
ATOM 2300 C C . LEU A 1 300 ? 6.794 -4.152 -17.438 1.00 94.94 300 LEU A C 1
ATOM 2302 O O . LEU A 1 300 ? 7.576 -3.779 -16.565 1.00 94.94 300 LEU A O 1
ATOM 2306 N N . ILE A 1 301 ? 5.634 -4.734 -17.158 1.00 95.75 301 ILE A N 1
ATOM 2307 C CA . ILE A 1 301 ? 5.173 -5.113 -15.825 1.00 95.75 301 ILE A CA 1
ATOM 2308 C C . ILE A 1 301 ? 5.134 -6.637 -15.768 1.00 95.75 301 ILE A C 1
ATOM 2310 O O . ILE A 1 301 ? 4.483 -7.273 -16.593 1.00 95.75 301 ILE A O 1
ATOM 2314 N N . VAL A 1 302 ? 5.827 -7.224 -14.796 1.00 95.56 302 VAL A N 1
ATOM 2315 C CA . VAL A 1 302 ? 5.973 -8.670 -14.628 1.00 95.56 302 VAL A CA 1
ATOM 2316 C C . VAL A 1 302 ? 5.392 -9.099 -13.288 1.00 95.56 302 VAL A C 1
ATOM 2318 O O . VAL A 1 302 ? 5.887 -8.716 -12.225 1.00 95.56 302 VAL A O 1
ATOM 2321 N N . MET A 1 303 ? 4.370 -9.944 -13.347 1.00 94.81 303 MET A N 1
ATOM 2322 C CA . MET A 1 303 ? 3.659 -10.504 -12.203 1.00 94.81 303 MET A CA 1
ATOM 2323 C C . MET A 1 303 ? 3.951 -12.011 -12.120 1.00 94.81 303 MET A C 1
ATOM 2325 O O . MET A 1 303 ? 3.299 -12.808 -12.801 1.00 94.81 303 MET A O 1
ATOM 2329 N N . PRO A 1 304 ? 4.972 -12.437 -11.350 1.00 90.19 304 PRO A N 1
ATOM 2330 C CA . PRO A 1 304 ? 5.313 -13.847 -11.191 1.00 90.19 304 PRO A CA 1
ATOM 2331 C C . PRO A 1 304 ? 4.139 -14.710 -10.706 1.00 90.19 304 PRO A C 1
ATOM 2333 O O . PRO A 1 304 ? 3.413 -14.344 -9.785 1.00 90.19 304 PRO A O 1
ATOM 2336 N N . ARG A 1 305 ? 4.019 -15.917 -11.272 1.00 84.62 305 ARG A N 1
ATOM 2337 C CA . ARG A 1 305 ? 3.040 -16.944 -10.865 1.00 84.62 305 ARG A CA 1
ATOM 2338 C C . ARG A 1 305 ? 3.665 -18.013 -9.965 1.00 84.62 305 ARG A C 1
ATOM 2340 O O . ARG A 1 305 ? 4.881 -18.049 -9.776 1.00 84.62 305 ARG A O 1
ATOM 2347 N N . ASP A 1 306 ? 2.836 -18.920 -9.448 1.00 81.38 306 ASP A N 1
ATOM 2348 C CA . ASP A 1 306 ? 3.224 -20.125 -8.689 1.00 81.38 306 ASP A CA 1
ATOM 2349 C C . ASP A 1 306 ? 4.066 -19.853 -7.436 1.00 81.38 306 ASP A C 1
ATOM 2351 O O . ASP A 1 306 ? 4.977 -20.611 -7.089 1.00 81.38 306 ASP A O 1
ATOM 2355 N N . GLY A 1 307 ? 3.807 -18.740 -6.756 1.00 76.94 307 GLY A N 1
ATOM 2356 C CA . GLY A 1 307 ? 4.584 -18.391 -5.576 1.00 76.94 307 GLY A CA 1
ATOM 2357 C C . GLY A 1 307 ? 6.018 -17.944 -5.889 1.00 76.94 307 GLY A C 1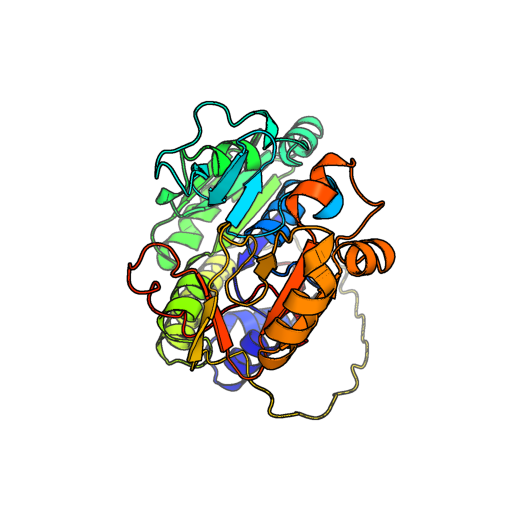
ATOM 2358 O O . GLY A 1 307 ? 6.922 -18.132 -5.071 1.00 76.94 307 GLY A O 1
ATOM 2359 N N . ARG A 1 308 ? 6.290 -17.433 -7.094 1.00 85.44 308 ARG A N 1
ATOM 2360 C CA . ARG A 1 308 ? 7.613 -16.894 -7.429 1.00 85.44 308 ARG A CA 1
ATOM 2361 C C . ARG A 1 308 ? 7.750 -15.452 -6.941 1.00 85.44 308 ARG A C 1
ATOM 2363 O O . ARG A 1 308 ? 6.790 -14.690 -6.914 1.00 85.44 308 ARG A O 1
ATOM 2370 N N . GLN A 1 309 ? 8.971 -15.081 -6.577 1.00 87.31 309 GLN A N 1
ATOM 2371 C CA . GLN A 1 309 ? 9.368 -13.696 -6.332 1.00 87.31 309 GLN A CA 1
ATOM 2372 C C . GLN A 1 309 ? 10.538 -13.341 -7.237 1.00 87.31 309 GLN A C 1
ATOM 2374 O O . GLN A 1 309 ? 11.513 -14.090 -7.321 1.00 87.31 309 GLN A O 1
ATOM 2379 N N . LEU A 1 310 ? 10.444 -12.189 -7.891 1.00 87.38 310 LEU A N 1
ATOM 2380 C CA . LEU A 1 310 ? 11.489 -11.652 -8.745 1.00 87.38 310 LEU A CA 1
ATOM 2381 C C . LEU A 1 310 ? 12.398 -10.731 -7.923 1.00 87.38 310 LEU A C 1
ATOM 2383 O O . LEU A 1 310 ? 12.010 -9.632 -7.500 1.00 87.38 310 LEU A O 1
ATOM 2387 N N . CYS A 1 311 ? 13.624 -11.193 -7.691 1.00 83.50 311 CYS A N 1
ATOM 2388 C CA . CYS A 1 311 ? 14.658 -10.462 -6.968 1.00 83.50 311 CYS A CA 1
ATOM 2389 C C . CYS A 1 311 ? 15.790 -10.085 -7.921 1.00 83.50 311 CYS A C 1
ATOM 2391 O O . CYS A 1 311 ? 16.215 -10.884 -8.747 1.00 83.50 311 CYS A O 1
ATOM 2393 N N . TRP A 1 312 ? 16.309 -8.871 -7.781 1.00 79.62 312 TRP A N 1
ATOM 2394 C CA . TRP A 1 312 ? 17.416 -8.391 -8.601 1.00 79.62 312 TRP A CA 1
ATOM 2395 C C . TRP A 1 312 ? 18.762 -8.690 -7.944 1.00 79.62 312 TRP A C 1
ATOM 2397 O O . TRP A 1 312 ? 18.956 -8.374 -6.766 1.00 79.62 312 TRP A O 1
ATOM 2407 N N . THR A 1 313 ? 19.681 -9.283 -8.705 1.00 68.00 313 THR A N 1
ATOM 2408 C CA . THR A 1 313 ? 20.955 -9.834 -8.200 1.00 68.00 313 THR A CA 1
ATOM 2409 C C . THR A 1 313 ? 22.187 -9.350 -8.966 1.00 68.00 313 THR A C 1
ATOM 2411 O O . THR A 1 313 ? 23.286 -9.824 -8.695 1.00 68.00 313 THR A O 1
ATOM 2414 N N . PHE A 1 314 ? 22.046 -8.375 -9.872 1.00 57.16 314 PHE A N 1
ATOM 2415 C CA . PHE A 1 314 ? 23.129 -7.877 -10.741 1.00 57.16 314 PHE A CA 1
ATOM 2416 C C . PHE A 1 314 ? 24.349 -7.292 -9.984 1.00 57.16 314 PHE A C 1
ATOM 2418 O O . PHE A 1 314 ? 25.391 -7.044 -10.573 1.00 57.16 314 PHE A O 1
ATOM 2425 N N . THR A 1 315 ? 24.277 -7.130 -8.655 1.00 58.44 315 THR A N 1
ATOM 2426 C CA . THR A 1 315 ? 25.406 -6.691 -7.801 1.00 58.44 315 THR A CA 1
ATOM 2427 C C . THR A 1 315 ? 26.231 -7.836 -7.200 1.00 58.44 315 THR A C 1
ATOM 2429 O O . THR A 1 315 ? 27.083 -7.584 -6.350 1.00 58.44 315 THR A O 1
ATOM 2432 N N . GLY A 1 316 ? 25.958 -9.100 -7.550 1.00 51.78 316 GLY A N 1
ATOM 2433 C CA . GLY A 1 316 ? 26.645 -10.272 -6.982 1.00 51.78 316 GLY A CA 1
ATOM 2434 C C . GLY A 1 316 ? 26.339 -10.540 -5.500 1.00 51.78 316 GLY A C 1
ATOM 2435 O O . GLY A 1 316 ? 26.767 -11.550 -4.943 1.00 51.78 316 GLY A O 1
ATOM 2436 N N . LYS A 1 317 ? 25.567 -9.664 -4.843 1.00 56.59 317 LYS A N 1
ATOM 2437 C CA . LYS A 1 317 ? 25.026 -9.898 -3.503 1.00 56.59 317 LYS A CA 1
ATOM 2438 C C . LYS A 1 317 ? 23.911 -10.931 -3.592 1.00 56.59 317 LYS A C 1
ATOM 2440 O O . LYS A 1 317 ? 23.088 -10.885 -4.509 1.00 56.59 317 LYS A O 1
ATOM 2445 N N . GLN A 1 318 ? 23.853 -11.830 -2.608 1.00 54.09 318 GLN A N 1
ATOM 2446 C CA . GLN A 1 318 ? 22.710 -12.727 -2.503 1.00 54.09 318 GLN A CA 1
ATOM 2447 C C . GLN A 1 318 ? 21.417 -11.906 -2.428 1.00 54.09 318 GLN A C 1
ATOM 2449 O O . GLN A 1 318 ? 21.384 -10.885 -1.728 1.00 54.09 318 GLN A O 1
ATOM 2454 N N . PRO A 1 319 ? 20.356 -12.328 -3.137 1.00 59.34 319 PRO A N 1
ATOM 2455 C CA . PRO A 1 319 ? 19.069 -11.679 -3.001 1.00 59.34 319 PRO A CA 1
ATOM 2456 C C . PRO A 1 319 ? 18.653 -11.712 -1.528 1.00 59.34 319 PRO A C 1
ATOM 2458 O O . PRO A 1 319 ? 18.883 -12.693 -0.818 1.00 59.34 319 PRO A O 1
ATOM 2461 N N . SER A 1 320 ? 18.034 -10.627 -1.064 1.00 64.69 320 SER A N 1
ATOM 2462 C CA . SER A 1 320 ? 17.363 -10.596 0.237 1.00 64.69 320 SER A CA 1
ATOM 2463 C C . SER A 1 320 ? 16.479 -11.834 0.390 1.00 64.69 320 SER A C 1
ATOM 2465 O O . SER A 1 320 ? 15.825 -12.225 -0.585 1.00 64.69 320 SER A O 1
ATOM 2467 N N . ARG A 1 321 ? 16.433 -12.422 1.595 1.00 68.94 321 ARG A N 1
ATOM 2468 C CA . ARG A 1 321 ? 15.567 -13.577 1.874 1.00 68.94 321 ARG A CA 1
ATOM 2469 C C . ARG A 1 321 ? 14.150 -13.306 1.338 1.00 68.94 321 ARG A C 1
ATOM 2471 O O . ARG A 1 321 ? 13.644 -12.200 1.553 1.00 68.94 321 ARG A O 1
ATOM 2478 N N . PRO A 1 322 ? 13.533 -14.267 0.624 1.00 73.56 322 PRO A N 1
ATOM 2479 C CA . PRO A 1 322 ? 12.181 -14.086 0.114 1.00 73.56 322 PRO A CA 1
ATOM 2480 C C . PRO A 1 322 ? 11.223 -13.804 1.265 1.00 73.56 322 PRO A C 1
ATOM 2482 O O . PRO A 1 322 ? 11.386 -14.351 2.358 1.00 73.56 322 PRO A O 1
ATOM 2485 N N . HIS A 1 323 ? 10.209 -12.982 1.004 1.00 83.50 323 HIS A N 1
ATOM 2486 C CA . HIS A 1 323 ? 9.091 -12.897 1.939 1.00 83.50 323 HIS A CA 1
ATOM 2487 C C . HIS A 1 323 ? 8.269 -14.182 1.834 1.00 83.50 323 HIS A C 1
ATOM 2489 O O . HIS A 1 323 ? 8.054 -14.663 0.729 1.00 83.50 323 HIS A O 1
ATOM 2495 N N . LEU A 1 324 ? 7.793 -14.745 2.939 1.00 87.19 324 LEU A N 1
ATOM 2496 C CA . LEU A 1 324 ? 6.937 -15.936 2.912 1.00 87.19 324 LEU A CA 1
ATOM 2497 C C . LEU A 1 324 ? 5.480 -15.617 2.537 1.00 87.19 324 LEU A C 1
ATOM 2499 O O . LEU A 1 324 ? 4.767 -16.511 2.080 1.00 87.19 324 LEU A O 1
ATOM 2503 N N . GLY A 1 325 ? 5.066 -14.359 2.685 1.00 86.75 325 GLY A N 1
ATOM 2504 C CA . GLY A 1 325 ? 3.876 -13.766 2.074 1.00 86.75 325 GLY A CA 1
ATOM 2505 C C . GLY A 1 325 ? 4.258 -12.484 1.343 1.00 86.75 325 GLY A C 1
ATOM 2506 O O . GLY A 1 325 ? 5.202 -11.820 1.747 1.00 86.75 325 GLY A O 1
ATOM 2507 N N . SER A 1 326 ? 3.588 -12.129 0.254 1.00 87.44 326 SER A N 1
ATOM 2508 C CA . SER A 1 326 ? 3.846 -10.875 -0.466 1.00 87.44 326 SER A CA 1
ATOM 2509 C C . SER A 1 326 ? 2.597 -10.447 -1.218 1.00 87.44 326 SER A C 1
ATOM 2511 O O . SER A 1 326 ? 1.804 -11.307 -1.595 1.00 87.44 326 SER A O 1
ATOM 2513 N N . HIS A 1 327 ? 2.474 -9.146 -1.460 1.00 90.38 327 HIS A N 1
ATOM 2514 C CA . HIS A 1 327 ? 1.405 -8.555 -2.254 1.00 90.38 327 HIS A CA 1
ATOM 2515 C C . HIS A 1 327 ? 1.959 -7.450 -3.174 1.00 90.38 327 HIS A C 1
ATOM 2517 O O . HIS A 1 327 ? 3.127 -7.064 -3.050 1.00 90.38 327 HIS A O 1
ATOM 2523 N N . GLY A 1 328 ? 1.153 -6.985 -4.126 1.00 89.75 328 GLY A N 1
ATOM 2524 C CA . GLY A 1 328 ? 1.502 -5.939 -5.085 1.00 89.75 328 GLY A CA 1
ATOM 2525 C C . GLY A 1 328 ? 0.943 -6.146 -6.495 1.00 89.75 328 GLY A C 1
ATOM 2526 O O . GLY A 1 328 ? 0.924 -5.195 -7.273 1.00 89.75 328 GLY A O 1
ATOM 2527 N N . ALA A 1 329 ? 0.495 -7.355 -6.839 1.00 91.38 329 ALA A N 1
ATOM 2528 C CA . ALA A 1 329 ? -0.013 -7.717 -8.161 1.00 91.38 329 ALA A CA 1
ATOM 2529 C C . ALA A 1 329 ? -1.555 -7.714 -8.235 1.00 91.38 329 ALA A C 1
ATOM 2531 O O . ALA A 1 329 ? -2.237 -7.075 -7.435 1.00 91.38 329 ALA A O 1
ATOM 2532 N N . LEU A 1 330 ? -2.104 -8.383 -9.253 1.00 91.69 330 LEU A N 1
ATOM 2533 C CA . LEU A 1 330 ? -3.532 -8.400 -9.593 1.00 91.69 330 LEU A CA 1
ATOM 2534 C C . LEU A 1 330 ? -4.262 -9.677 -9.161 1.00 91.69 330 LEU A C 1
ATOM 2536 O O . LEU A 1 330 ? -5.379 -9.913 -9.627 1.00 91.69 330 LEU A O 1
ATOM 2540 N N . SER A 1 331 ? -3.662 -10.534 -8.325 1.00 89.88 331 SER A N 1
ATOM 2541 C CA . SER A 1 331 ? -4.388 -11.732 -7.899 1.00 89.88 331 SER A CA 1
ATOM 2542 C C . SER A 1 331 ? -5.659 -11.352 -7.140 1.00 89.88 331 SER A C 1
ATOM 2544 O O . SER A 1 331 ? -5.754 -10.307 -6.489 1.00 89.88 331 SER A O 1
ATOM 2546 N N . HIS A 1 332 ? -6.662 -12.217 -7.239 1.00 89.56 332 HIS A N 1
ATOM 2547 C CA . HIS A 1 332 ? -7.946 -12.017 -6.585 1.00 89.56 332 HIS A CA 1
ATOM 2548 C C . HIS A 1 332 ? -7.787 -11.846 -5.061 1.00 89.56 332 HIS A C 1
ATOM 2550 O O . HIS A 1 332 ? -8.485 -11.038 -4.450 1.00 89.56 332 HIS A O 1
ATOM 2556 N N . GLU A 1 333 ? -6.833 -12.558 -4.461 1.00 86.69 333 GLU A N 1
ATOM 2557 C CA . GLU A 1 333 ? -6.501 -12.499 -3.039 1.00 86.69 333 GLU A CA 1
ATOM 2558 C C . GLU A 1 333 ? -5.832 -11.175 -2.644 1.00 86.69 333 GLU A C 1
ATOM 2560 O O . GLU A 1 333 ? -6.108 -10.664 -1.563 1.00 86.69 333 GLU A O 1
ATOM 2565 N N . GLU A 1 334 ? -4.982 -10.607 -3.506 1.00 88.88 334 GLU A N 1
ATOM 2566 C CA . GLU A 1 334 ? -4.312 -9.320 -3.260 1.00 88.88 334 GLU A CA 1
ATOM 2567 C C . GLU A 1 334 ? -5.258 -8.127 -3.431 1.00 88.88 334 GLU A C 1
ATOM 2569 O O . GLU A 1 334 ? -5.145 -7.123 -2.729 1.00 88.88 334 GLU A O 1
ATOM 2574 N N . MET A 1 335 ? -6.195 -8.221 -4.376 1.00 94.44 335 MET A N 1
ATOM 2575 C CA . MET A 1 335 ? -7.049 -7.093 -4.738 1.00 94.44 335 MET A CA 1
ATOM 2576 C C . MET A 1 335 ? -8.260 -6.931 -3.816 1.00 94.44 335 MET A C 1
ATOM 2578 O O . MET A 1 335 ? -8.786 -5.825 -3.725 1.00 94.44 335 MET A O 1
ATOM 2582 N N . ARG A 1 336 ? -8.730 -7.989 -3.145 1.00 96.31 336 ARG A N 1
ATOM 2583 C CA . ARG A 1 336 ? -9.951 -7.943 -2.322 1.00 96.31 336 ARG A CA 1
ATOM 2584 C C . ARG A 1 336 ? -9.643 -7.610 -0.868 1.00 96.31 336 ARG A C 1
ATOM 2586 O O . ARG A 1 336 ? -9.066 -8.421 -0.149 1.00 96.31 336 ARG A O 1
ATOM 2593 N N . VAL A 1 337 ? -10.119 -6.454 -0.415 1.00 95.69 337 VAL A N 1
ATOM 2594 C CA . VAL A 1 337 ? -9.880 -5.919 0.934 1.00 95.69 337 VAL A CA 1
ATOM 2595 C C . VAL A 1 337 ? -11.216 -5.771 1.679 1.00 95.69 337 VAL A C 1
ATOM 2597 O O . VAL A 1 337 ? -12.188 -5.295 1.083 1.00 95.69 337 VAL A O 1
ATOM 2600 N N . PRO A 1 338 ? -11.310 -6.173 2.960 1.00 95.75 338 PRO A N 1
ATOM 2601 C CA . PRO A 1 338 ? -12.513 -5.977 3.758 1.00 95.75 338 PRO A CA 1
ATOM 2602 C C . PRO A 1 338 ? -12.694 -4.500 4.119 1.00 95.75 338 PRO A C 1
ATOM 2604 O O . PRO A 1 338 ? -11.772 -3.837 4.590 1.00 95.75 338 PRO A O 1
ATOM 2607 N N . LEU A 1 339 ? -13.917 -3.997 3.972 1.00 95.62 339 LEU A N 1
ATOM 2608 C CA . LEU A 1 339 ? -14.358 -2.713 4.502 1.00 95.62 339 LEU A CA 1
ATOM 2609 C C . LEU A 1 339 ? -15.481 -2.949 5.511 1.00 95.62 339 LEU A C 1
ATOM 2611 O O . LEU A 1 339 ? -16.556 -3.441 5.163 1.00 95.62 339 LEU A O 1
ATOM 2615 N N . LEU A 1 340 ? -15.231 -2.553 6.758 1.00 93.88 340 LEU A N 1
ATOM 2616 C CA . LEU A 1 340 ? -16.179 -2.649 7.862 1.00 93.88 340 LEU A CA 1
ATOM 2617 C C . LEU A 1 340 ? -16.507 -1.254 8.386 1.00 93.88 340 LEU A C 1
ATOM 2619 O O . LEU A 1 340 ? -15.611 -0.470 8.697 1.00 93.88 340 LEU A O 1
ATOM 2623 N N . ALA A 1 341 ? -17.797 -0.953 8.508 1.00 93.12 341 ALA A N 1
ATOM 2624 C CA . ALA A 1 341 ? -18.284 0.287 9.095 1.00 93.12 341 ALA A CA 1
ATOM 2625 C C . ALA A 1 341 ? -19.335 -0.016 10.165 1.00 93.12 341 ALA A C 1
ATOM 2627 O O . ALA A 1 341 ? -20.394 -0.569 9.874 1.00 93.12 341 ALA A O 1
ATOM 2628 N N . ALA A 1 342 ? -19.047 0.372 11.404 1.00 88.19 342 ALA A N 1
ATOM 2629 C CA . ALA A 1 342 ? -19.918 0.158 12.550 1.00 88.19 342 ALA A CA 1
ATOM 2630 C C . ALA A 1 342 ? -20.091 1.450 13.349 1.00 88.19 342 ALA A C 1
ATOM 2632 O O . ALA A 1 342 ? -19.207 2.311 13.378 1.00 88.19 342 ALA A O 1
ATOM 2633 N N . ARG A 1 343 ? -21.238 1.567 14.019 1.00 84.44 343 ARG A N 1
ATOM 2634 C CA . ARG A 1 343 ? -21.467 2.568 15.059 1.00 84.44 343 ARG A CA 1
ATOM 2635 C C . ARG A 1 343 ? -21.335 1.859 16.403 1.00 84.44 343 ARG A C 1
ATOM 2637 O O . ARG A 1 343 ? -22.093 0.925 16.649 1.00 84.44 343 ARG A O 1
ATOM 2644 N N . LEU A 1 344 ? -20.342 2.279 17.186 1.00 73.38 344 LEU A N 1
ATOM 2645 C CA . LEU A 1 344 ? -20.079 1.779 18.536 1.00 73.38 344 LEU A CA 1
ATOM 2646 C C . LEU A 1 344 ? -20.989 2.454 19.564 1.00 73.38 344 LEU A C 1
ATOM 2648 O O . LEU A 1 344 ? -21.291 3.662 19.379 1.00 73.38 344 LEU A O 1
#

Mean predicted aligned error: 7.44 Å

Solvent-accessible surface area (backbone atoms only — not comparable to full-atom values): 18847 Å² total; per-residue (Å²): 88,78,47,79,46,59,41,80,58,25,38,65,57,52,55,48,36,51,73,75,60,43,25,62,46,54,51,58,48,53,78,76,27,54,74,48,78,43,74,57,52,43,33,33,18,68,49,12,39,51,49,22,70,38,36,80,39,43,27,26,62,46,58,41,52,22,51,22,34,35,37,80,94,74,73,42,33,25,33,58,76,73,39,26,32,69,84,80,73,40,62,59,88,79,60,71,81,69,61,64,52,66,38,43,39,44,58,39,37,76,70,63,28,49,37,29,39,36,31,58,47,86,48,67,91,35,69,60,49,54,53,47,42,39,62,40,50,81,39,58,39,91,54,50,79,44,46,41,65,54,50,44,61,70,64,69,53,81,79,52,46,39,39,40,36,50,42,58,62,52,28,58,36,13,26,71,64,10,72,86,28,69,67,28,45,53,47,47,27,46,43,23,53,24,48,41,58,29,59,75,64,51,72,76,52,80,88,71,95,75,89,80,86,78,89,76,90,77,86,82,78,80,87,73,93,70,74,77,37,55,37,80,41,81,41,77,42,86,48,95,65,73,60,17,29,29,50,33,22,30,17,34,76,61,60,86,92,41,42,69,63,50,51,63,62,52,44,81,51,24,53,67,44,47,39,68,58,43,53,76,72,39,52,32,32,73,70,80,32,63,71,72,40,53,61,35,50,33,49,37,35,39,31,43,44,95,18,30,30,57,37,71,34,76,81,78,50,79,58,75,81,76,43,29,21,76,60,15,37,83,48,73,64,54,28,30,29,67,43,79,49,70,86,99